Protein AF-A0A0R0F972-F1 (afdb_monomer)

Sequence (248 aa):
MFNATEIAWGFPKFIPLDELCDSSSGFIVNDTCIIEVQILVSKSEQDNQVNQQINKIDNNHDIDKPIKHTDNFLPKETLTTSFGELVDFRGLGKIEQVFVPLLEEVCSRHPSLIDSQQKRSGRFVEWAFTALGRVLHFLKTKKVKDMNGDACNHLQILWEELKMFRFDLTWLEPHVQSALGMKTCIERSVQMKRMGEDVTALEMETKRLKAKMIEAEVNLEIARRNLMKEKEGFEECDLDAELGYGRP

Solvent-accessible surface area (backbone atoms only — not comparable to full-atom values): 15857 Å² total; per-residue (Å²): 130,96,54,99,88,62,94,78,87,84,68,101,70,88,74,58,66,69,59,50,67,29,73,89,68,59,54,43,53,92,94,40,69,85,87,86,83,90,86,86,86,85,78,76,88,79,77,81,81,78,83,84,75,78,89,73,84,83,89,86,88,82,91,84,83,86,89,79,82,87,78,90,72,72,79,72,77,70,74,78,65,72,74,58,63,67,40,73,52,92,85,41,32,64,32,47,52,86,29,48,68,59,47,54,56,49,43,72,76,41,54,63,61,56,65,74,39,69,89,52,55,55,69,57,33,23,51,42,55,42,33,48,25,51,47,52,49,46,67,72,70,57,48,78,93,65,33,40,68,67,49,34,52,51,51,48,53,40,48,59,58,34,58,74,63,70,63,91,48,79,85,50,48,63,58,53,52,52,54,51,51,37,32,60,53,50,54,49,52,56,50,50,52,51,51,51,54,51,50,54,51,52,52,52,49,52,54,54,49,54,53,54,48,55,52,50,53,54,52,51,54,52,51,53,55,52,53,51,54,52,57,74,69,53,77,83,72,65,86,83,58,74,86,68,82,79,79,133

Nearest PDB structures (foldseek):
  7nna-assembly1_A  TM=2.805E-01  e=8.834E-01  Klebsiella pneumoniae
  6ixg-assembly2_B  TM=2.266E-01  e=7.074E+00  Homo sapiens

Mean predicted aligned error: 19.51 Å

Foldseek 3Di:
DDDPVDDDDDDPDDDDPCLCPPVVNVQADPNDHDDDDDDDDDDDPPPPPDPDPPPDDDDDDDDDDDDDDDDDDDPPPPVPPPQAAWDQAVVLETEHPQLNVVLVVVCVVPVVLVVLPVPDDSVLSRQLSNLVSVLSCLLVPPDLLNLEPVSLVVNVVSVVSNVVSVDPCVVVVVSNVVSNCSNVVVVVVVVVVVVVVVVVVVVVVVVVVVVVVVVVVVVVVVVVVVVVVVVVVDDPDPPPDDPDDDDD

Secondary structure (DSSP, 8-state):
---TT-S----S-SS-HHHHT-TTT-S-BTTB---------PPPGGG-SSSSSSS-S----------------------------EEE-TTS-EEEGGGHHHHHHHHHH-THHHHHHTTS-HHHHHHHHHHHHHHHHHHHH--GGG--HHHHHHHHHHHHHHHTT----TTTHHHHHHHHHHHHHHHHHHHHHHHHHHHHHHHHHHHHHHHHHHHHHHHHHHHHHHHHHHHHT-----TTS-------

Organism: Glycine max (NCBI:txid3847)

Structure (mmCIF, N/CA/C/O backbone):
data_AF-A0A0R0F972-F1
#
_entry.id   AF-A0A0R0F972-F1
#
loop_
_atom_site.group_PDB
_atom_site.id
_atom_site.type_symbol
_atom_site.label_atom_id
_atom_site.label_alt_id
_atom_site.label_comp_id
_atom_site.label_asym_id
_atom_site.label_entity_id
_atom_site.label_seq_id
_atom_site.pdbx_PDB_ins_code
_atom_site.Cartn_x
_atom_site.Cartn_y
_atom_site.Cartn_z
_atom_site.occupancy
_atom_site.B_iso_or_equiv
_atom_site.auth_seq_id
_atom_site.auth_comp_id
_atom_site.auth_asym_id
_atom_site.auth_atom_id
_atom_site.pdbx_PDB_model_num
ATOM 1 N N . MET A 1 1 ? -3.789 -18.910 -18.746 1.00 56.50 1 MET A N 1
ATOM 2 C CA . MET A 1 1 ? -4.612 -17.726 -18.419 1.00 56.50 1 MET A CA 1
ATOM 3 C C . MET A 1 1 ? -5.264 -18.017 -17.082 1.00 56.50 1 MET A C 1
ATOM 5 O O . MET A 1 1 ? -6.124 -18.875 -17.056 1.00 56.50 1 MET A O 1
ATOM 9 N N . PHE A 1 2 ? -4.832 -17.385 -15.988 1.00 64.12 2 PHE A N 1
ATOM 10 C CA . PHE A 1 2 ? -5.381 -17.660 -14.652 1.00 64.12 2 PHE A CA 1
ATOM 11 C C . PHE A 1 2 ? -6.894 -17.386 -14.606 1.00 64.12 2 PHE A C 1
ATOM 13 O O . PHE A 1 2 ? -7.324 -16.270 -14.893 1.00 64.12 2 PHE A O 1
ATOM 20 N N . ASN A 1 3 ? -7.694 -18.385 -14.237 1.00 69.19 3 ASN A N 1
ATOM 21 C CA . ASN A 1 3 ? -9.126 -18.248 -13.972 1.00 69.19 3 ASN A CA 1
ATOM 22 C C . ASN A 1 3 ? -9.519 -19.128 -12.769 1.00 69.19 3 ASN A C 1
ATOM 24 O O . ASN A 1 3 ? -8.746 -19.983 -12.342 1.00 69.19 3 ASN A O 1
ATOM 28 N N . ALA A 1 4 ? -10.704 -18.900 -12.198 1.00 73.06 4 ALA A N 1
ATOM 29 C CA . ALA A 1 4 ? -11.145 -19.577 -10.973 1.00 73.06 4 ALA A CA 1
ATOM 30 C C . ALA A 1 4 ? -11.451 -21.078 -11.151 1.00 73.06 4 ALA A C 1
ATOM 32 O O . ALA A 1 4 ? -11.633 -21.782 -10.162 1.00 73.06 4 ALA A O 1
ATOM 33 N N . THR A 1 5 ? -11.547 -21.562 -12.391 1.00 76.19 5 THR A N 1
ATOM 34 C CA . THR A 1 5 ? -11.920 -22.950 -12.705 1.00 76.19 5 THR A CA 1
ATOM 35 C C . THR A 1 5 ? -10.729 -23.895 -12.816 1.00 76.19 5 THR A C 1
ATOM 37 O O . THR A 1 5 ? -10.919 -25.104 -12.873 1.00 76.19 5 THR A O 1
ATOM 40 N N . GLU A 1 6 ? -9.510 -23.367 -12.855 1.00 72.25 6 GLU A N 1
ATOM 41 C CA . GLU A 1 6 ? -8.316 -24.130 -13.206 1.00 72.25 6 GLU A CA 1
ATOM 42 C C . GLU A 1 6 ? -7.375 -24.247 -12.007 1.00 72.25 6 GLU A C 1
ATOM 44 O O . GLU A 1 6 ? -6.947 -23.247 -11.427 1.00 72.25 6 GLU A O 1
ATOM 49 N N . ILE A 1 7 ? -7.063 -25.489 -11.634 1.00 73.94 7 ILE A N 1
ATOM 50 C CA . ILE A 1 7 ? -6.377 -25.835 -10.379 1.00 73.94 7 ILE A CA 1
ATOM 51 C C . ILE A 1 7 ? -4.846 -25.785 -10.463 1.00 73.94 7 ILE A C 1
ATOM 53 O O . ILE A 1 7 ? -4.184 -25.787 -9.427 1.00 73.94 7 ILE A O 1
ATOM 57 N N . ALA A 1 8 ? -4.270 -25.758 -11.669 1.00 73.31 8 ALA A N 1
ATOM 58 C CA . ALA A 1 8 ? -2.823 -25.766 -11.862 1.00 73.31 8 ALA A CA 1
ATOM 59 C C . ALA A 1 8 ? -2.414 -24.960 -13.100 1.00 73.31 8 ALA A C 1
ATOM 61 O O . ALA A 1 8 ? -2.949 -25.152 -14.189 1.00 73.31 8 ALA A O 1
ATOM 62 N N . TRP A 1 9 ? -1.418 -24.088 -12.931 1.00 70.50 9 TRP A N 1
ATOM 63 C CA . TRP A 1 9 ? -0.823 -23.291 -14.002 1.00 70.50 9 TRP A CA 1
ATOM 64 C C . TRP A 1 9 ? 0.687 -23.219 -13.824 1.00 70.50 9 TRP A C 1
ATOM 66 O O . TRP A 1 9 ? 1.182 -23.107 -12.705 1.00 70.50 9 TRP A O 1
ATOM 76 N N . GLY A 1 10 ? 1.416 -23.237 -14.935 1.00 73.81 10 GLY A N 1
ATOM 77 C CA . GLY A 1 10 ? 2.864 -23.096 -14.934 1.00 73.81 10 GLY A CA 1
ATOM 78 C C . GLY A 1 10 ? 3.468 -23.437 -16.288 1.00 73.81 10 GLY A C 1
ATOM 79 O O . GLY A 1 10 ? 2.755 -23.700 -17.257 1.00 73.81 10 GLY A O 1
ATOM 80 N N . PHE A 1 11 ? 4.795 -23.449 -16.337 1.00 75.81 11 PHE A N 1
ATOM 81 C CA . PHE A 1 11 ? 5.552 -23.960 -17.472 1.00 75.81 11 PHE A CA 1
ATOM 82 C C . PHE A 1 11 ? 6.065 -25.367 -17.132 1.00 75.81 11 PHE A C 1
ATOM 84 O O . PHE A 1 11 ? 6.572 -25.561 -16.029 1.00 75.81 11 PHE A O 1
ATOM 91 N N . PRO A 1 12 ? 5.985 -26.353 -18.048 1.00 77.19 12 PRO A N 1
ATOM 92 C CA . PRO A 1 12 ? 6.520 -27.697 -17.797 1.00 77.19 12 PRO A CA 1
ATOM 93 C C . PRO A 1 12 ? 8.050 -27.706 -17.661 1.00 77.19 12 PRO A C 1
ATOM 95 O O . PRO A 1 12 ? 8.624 -28.674 -17.170 1.00 77.19 12 PRO A O 1
ATOM 98 N N . LYS A 1 13 ? 8.713 -26.643 -18.129 1.00 82.88 13 LYS A N 1
ATOM 99 C CA . LYS A 1 13 ? 10.153 -26.412 -18.025 1.00 82.88 13 LYS A CA 1
ATOM 100 C C . LYS A 1 13 ? 10.369 -24.949 -17.658 1.00 82.88 13 LYS A C 1
ATOM 102 O O . LYS A 1 13 ? 9.751 -24.085 -18.275 1.00 82.88 13 LYS A O 1
ATOM 107 N N . PHE A 1 14 ? 11.219 -24.693 -16.671 1.00 84.38 14 PHE A N 1
ATOM 108 C CA . PHE A 1 14 ? 11.526 -23.343 -16.198 1.00 84.38 14 PHE A CA 1
ATOM 109 C C . PHE A 1 14 ? 13.016 -23.041 -16.373 1.00 84.38 14 PHE A C 1
ATOM 111 O O . PHE A 1 14 ? 13.370 -22.247 -17.235 1.00 84.38 14 PHE A O 1
ATOM 118 N N . ILE A 1 15 ? 13.873 -23.763 -15.649 1.00 89.19 15 ILE A N 1
ATOM 119 C CA . ILE A 1 15 ? 15.334 -23.696 -15.749 1.00 89.19 15 ILE A CA 1
ATOM 120 C C . ILE A 1 15 ? 15.918 -25.117 -15.616 1.00 89.19 15 ILE A C 1
ATOM 122 O O . ILE A 1 15 ? 15.354 -25.923 -14.863 1.00 89.19 15 ILE A O 1
ATOM 126 N N . PRO A 1 16 ? 16.982 -25.478 -16.357 1.00 92.38 16 PRO A N 1
ATOM 127 C CA . PRO A 1 16 ? 17.726 -26.716 -16.135 1.00 92.38 16 PRO A CA 1
ATOM 128 C C . PRO A 1 16 ? 18.285 -26.803 -14.706 1.00 92.38 16 PRO A C 1
ATOM 130 O O . PRO A 1 16 ? 18.687 -25.800 -14.121 1.00 92.38 16 PRO A O 1
ATOM 133 N N . LEU A 1 17 ? 18.295 -28.002 -14.116 1.00 92.06 17 LEU A N 1
ATOM 134 C CA . LEU A 1 17 ? 18.747 -28.180 -12.729 1.00 92.06 17 LEU A CA 1
ATOM 135 C C . LEU A 1 17 ? 20.249 -27.932 -12.560 1.00 92.06 17 LEU A C 1
ATOM 137 O O . LEU A 1 17 ? 20.665 -27.426 -11.527 1.00 92.06 17 LEU A O 1
ATOM 141 N N . ASP A 1 18 ? 21.051 -28.282 -13.562 1.00 93.75 18 ASP A N 1
ATOM 142 C CA . ASP A 1 18 ? 22.485 -28.001 -13.611 1.00 93.75 18 ASP A CA 1
ATOM 143 C C . ASP A 1 18 ? 22.771 -26.498 -13.619 1.00 93.75 18 ASP A C 1
ATOM 145 O O . ASP A 1 18 ? 23.668 -26.059 -12.910 1.00 93.75 18 ASP A O 1
ATOM 149 N N . GLU A 1 19 ? 21.965 -25.710 -14.333 1.00 93.56 19 GLU A N 1
ATOM 150 C CA . GLU A 1 19 ? 22.058 -24.246 -14.330 1.00 93.56 19 GLU A CA 1
ATOM 151 C C . GLU A 1 19 ? 21.587 -23.642 -12.996 1.00 93.56 19 GLU A C 1
ATOM 153 O O . GLU A 1 19 ? 22.261 -22.786 -12.430 1.00 93.56 19 GLU A O 1
ATOM 158 N N . LEU A 1 20 ? 20.466 -24.123 -12.443 1.00 92.94 20 LEU A N 1
ATOM 159 C CA . LEU A 1 20 ? 19.947 -23.659 -11.150 1.00 92.94 20 LEU A CA 1
ATOM 160 C C . LEU A 1 20 ? 20.911 -23.952 -9.989 1.00 92.94 20 LEU A C 1
ATOM 162 O O . LEU A 1 20 ? 21.024 -23.151 -9.062 1.00 92.94 20 LEU A O 1
ATOM 166 N N . CYS A 1 21 ? 21.575 -25.111 -10.021 1.00 91.50 21 CYS A N 1
ATOM 167 C CA . CYS A 1 21 ? 22.530 -25.544 -9.002 1.00 91.50 21 CYS A CA 1
ATOM 168 C C . CYS A 1 21 ? 23.962 -25.056 -9.251 1.00 91.50 21 CYS A C 1
ATOM 170 O O . CYS A 1 21 ? 24.819 -25.270 -8.390 1.00 91.50 21 CYS A O 1
ATOM 172 N N . ASP A 1 22 ? 24.247 -24.423 -10.390 1.00 92.19 22 ASP A N 1
ATOM 173 C CA . ASP A 1 22 ? 25.558 -23.841 -10.643 1.00 92.19 22 ASP A CA 1
ATOM 174 C C . ASP A 1 22 ? 25.788 -22.671 -9.679 1.00 92.19 22 ASP A C 1
ATOM 176 O O . ASP A 1 22 ? 25.112 -21.643 -9.744 1.00 92.19 22 ASP A O 1
ATOM 180 N N . SER A 1 23 ? 26.769 -22.802 -8.787 1.00 91.62 23 SER A N 1
ATOM 181 C CA . SER A 1 23 ? 27.114 -21.753 -7.825 1.00 91.62 23 SER A CA 1
ATOM 182 C C . SER A 1 23 ? 27.629 -20.474 -8.494 1.00 91.62 23 SER A C 1
ATOM 184 O O . SER A 1 23 ? 27.597 -19.412 -7.871 1.00 91.62 23 SER A O 1
ATOM 186 N N . SER A 1 24 ? 28.057 -20.542 -9.760 1.00 91.88 24 SER A N 1
ATOM 187 C CA . SER A 1 24 ? 28.477 -19.381 -10.546 1.00 91.88 24 SER A CA 1
ATOM 188 C C . SER A 1 24 ? 27.309 -18.570 -11.123 1.00 91.88 24 SER A C 1
ATOM 190 O O . SER A 1 24 ? 27.478 -17.387 -11.416 1.00 91.88 24 SER A O 1
ATOM 192 N N . SER A 1 25 ? 26.117 -19.167 -11.229 1.00 91.19 25 SER A N 1
ATOM 193 C CA . SER A 1 25 ? 24.914 -18.507 -11.755 1.00 91.19 25 SER A CA 1
ATOM 194 C C . SER A 1 25 ? 24.311 -17.486 -10.784 1.00 91.19 25 SER A C 1
ATOM 196 O O . SER A 1 25 ? 23.628 -16.548 -11.193 1.00 91.19 25 SER A O 1
ATOM 198 N N . GLY A 1 26 ? 24.552 -17.674 -9.481 1.00 91.19 26 GLY A N 1
ATOM 199 C CA . GLY A 1 26 ? 23.967 -16.863 -8.417 1.00 91.19 26 GLY A CA 1
ATOM 200 C C . GLY A 1 26 ? 22.474 -17.111 -8.164 1.00 91.19 26 GLY A C 1
ATOM 201 O O . GLY A 1 26 ? 21.881 -16.365 -7.385 1.00 91.19 26 GLY A O 1
ATOM 202 N N . PHE A 1 27 ? 21.851 -18.134 -8.770 1.00 93.44 27 PHE A N 1
ATOM 203 C CA . PHE A 1 27 ? 20.429 -18.435 -8.536 1.00 93.44 27 PHE A CA 1
ATOM 204 C C . PHE A 1 27 ? 20.142 -18.985 -7.133 1.00 93.44 27 PHE A C 1
ATOM 206 O O . PHE A 1 27 ? 19.062 -18.741 -6.586 1.00 93.44 27 PHE A O 1
ATOM 213 N N . ILE A 1 28 ? 21.097 -19.717 -6.553 1.00 92.69 28 ILE A N 1
ATOM 214 C CA . ILE A 1 28 ? 21.055 -20.205 -5.173 1.00 92.69 28 ILE A CA 1
ATOM 215 C C . ILE A 1 28 ? 22.159 -19.503 -4.385 1.00 92.69 28 ILE A C 1
ATOM 217 O O . ILE A 1 28 ? 23.345 -19.690 -4.648 1.00 92.69 28 ILE A O 1
ATOM 221 N N . VAL A 1 29 ? 21.768 -18.719 -3.383 1.00 90.94 29 VAL A N 1
ATOM 222 C CA . VAL A 1 29 ? 22.688 -18.081 -2.435 1.00 90.94 29 VAL A CA 1
ATOM 223 C C . VAL A 1 29 ? 22.260 -18.485 -1.033 1.00 90.94 29 VAL A C 1
ATOM 225 O O . VAL A 1 29 ? 21.106 -18.284 -0.663 1.00 90.94 29 VAL A O 1
ATOM 228 N N . ASN A 1 30 ? 23.177 -19.053 -0.244 1.00 90.06 30 ASN A N 1
ATOM 229 C CA . ASN A 1 30 ? 22.894 -19.554 1.110 1.00 90.06 30 ASN A CA 1
ATOM 230 C C . ASN A 1 30 ? 21.691 -20.521 1.145 1.00 90.06 30 ASN A C 1
ATOM 232 O O . ASN A 1 30 ? 20.725 -20.285 1.872 1.00 90.06 30 ASN A O 1
ATOM 236 N N . ASP A 1 31 ? 21.712 -21.556 0.298 1.00 89.00 31 ASP A N 1
ATOM 237 C CA . ASP A 1 31 ? 20.628 -22.544 0.139 1.00 89.00 31 ASP A CA 1
ATOM 238 C C . ASP A 1 31 ? 19.241 -21.943 -0.169 1.00 89.00 31 ASP A C 1
ATOM 240 O O . ASP A 1 31 ? 18.211 -22.591 0.010 1.00 89.00 31 ASP A O 1
ATOM 244 N N . THR A 1 32 ? 19.193 -20.696 -0.649 1.00 89.94 32 THR A N 1
ATOM 245 C CA . THR A 1 32 ? 17.948 -19.969 -0.907 1.00 89.94 32 THR A CA 1
ATOM 246 C C . THR A 1 32 ? 17.872 -19.529 -2.366 1.00 89.94 32 THR A C 1
ATOM 248 O O . THR A 1 32 ? 18.789 -18.889 -2.879 1.00 89.94 32 THR A O 1
ATOM 251 N N . CYS A 1 33 ? 16.748 -19.834 -3.018 1.00 92.44 33 CYS A N 1
ATOM 252 C CA . CYS A 1 33 ? 16.371 -19.329 -4.339 1.00 92.44 33 CYS A CA 1
ATOM 253 C C . CYS A 1 33 ? 15.103 -18.471 -4.207 1.00 92.44 33 CYS A C 1
ATOM 255 O O . CYS A 1 33 ? 14.183 -18.834 -3.470 1.00 92.44 33 CYS A O 1
ATOM 257 N N . ILE A 1 34 ? 15.045 -17.334 -4.905 1.00 91.38 34 ILE A N 1
ATOM 258 C CA . ILE A 1 34 ? 13.889 -16.425 -4.901 1.00 91.38 34 ILE A CA 1
ATOM 259 C C . ILE A 1 34 ? 13.242 -16.455 -6.287 1.00 91.38 34 ILE A C 1
ATOM 261 O O . ILE A 1 34 ? 13.886 -16.125 -7.278 1.00 91.38 34 ILE A O 1
ATOM 265 N N . ILE A 1 35 ? 11.959 -16.816 -6.349 1.00 89.94 35 ILE A N 1
ATOM 266 C CA . ILE A 1 35 ? 11.175 -16.849 -7.590 1.00 89.94 35 ILE A CA 1
ATOM 267 C C . ILE A 1 35 ? 10.216 -15.655 -7.594 1.00 89.94 35 ILE A C 1
ATOM 269 O O . ILE A 1 35 ? 9.374 -15.528 -6.705 1.00 89.94 35 ILE A O 1
ATOM 273 N N . GLU A 1 36 ? 10.327 -14.789 -8.601 1.00 87.12 36 GLU A N 1
ATOM 274 C CA . GLU A 1 36 ? 9.426 -13.653 -8.815 1.00 87.12 36 GLU A CA 1
ATOM 275 C C . GLU A 1 36 ? 8.410 -13.970 -9.924 1.00 87.12 36 GLU A C 1
ATOM 277 O O . GLU A 1 36 ? 8.758 -14.535 -10.960 1.00 87.12 36 GLU A O 1
ATOM 282 N N . VAL A 1 37 ? 7.138 -13.613 -9.714 1.00 84.69 37 VAL A N 1
ATOM 283 C CA . VAL A 1 37 ? 6.047 -13.877 -10.666 1.00 84.69 37 VAL A CA 1
ATOM 284 C C . VAL A 1 37 ? 5.287 -12.586 -10.953 1.00 84.69 37 VAL A C 1
ATOM 286 O O . VAL A 1 37 ? 4.752 -11.956 -10.042 1.00 84.69 37 VAL A O 1
ATOM 289 N N . GLN A 1 38 ? 5.184 -12.214 -12.231 1.00 85.19 38 GLN A N 1
ATOM 290 C CA . GLN A 1 38 ? 4.374 -11.080 -12.676 1.00 85.19 38 GLN A CA 1
ATOM 291 C C . GLN A 1 38 ? 2.983 -11.551 -13.124 1.00 85.19 38 GLN A C 1
ATOM 293 O O . GLN A 1 38 ? 2.858 -12.396 -14.008 1.00 85.19 38 GLN A O 1
ATOM 298 N N . ILE A 1 39 ? 1.927 -10.975 -12.543 1.00 82.69 39 ILE A N 1
ATOM 299 C CA . ILE A 1 39 ? 0.532 -11.293 -12.885 1.00 82.69 39 ILE A CA 1
ATOM 300 C C . ILE A 1 39 ? -0.108 -10.081 -13.566 1.00 82.69 39 ILE A C 1
ATOM 302 O O . ILE A 1 39 ? -0.185 -9.002 -12.979 1.00 82.69 39 ILE A O 1
ATOM 306 N N . LEU A 1 40 ? -0.602 -10.265 -14.793 1.00 84.19 40 LEU A N 1
ATOM 307 C CA . LEU A 1 40 ? -1.374 -9.257 -15.520 1.00 84.19 40 LEU A CA 1
ATOM 308 C C . LEU A 1 40 ? -2.871 -9.583 -15.439 1.00 84.19 40 LEU A C 1
ATOM 310 O O . LEU A 1 40 ? -3.290 -10.676 -15.814 1.00 84.19 40 LEU A O 1
ATOM 314 N N . VAL A 1 41 ? -3.677 -8.622 -14.980 1.00 83.94 41 VAL A N 1
ATOM 315 C CA . VAL A 1 41 ? -5.140 -8.757 -14.896 1.00 83.94 41 VAL A CA 1
ATOM 316 C C . VAL A 1 41 ? -5.788 -7.929 -16.001 1.00 83.94 41 VAL A C 1
ATOM 318 O O . VAL A 1 41 ? -5.796 -6.700 -15.945 1.00 83.94 41 VAL A O 1
ATOM 321 N N . SER A 1 42 ? -6.348 -8.601 -17.002 1.00 78.31 42 SER A N 1
ATOM 322 C CA . SER A 1 42 ? -7.135 -7.971 -18.065 1.00 78.31 42 SER A CA 1
ATOM 323 C C . SER A 1 42 ? -8.584 -7.802 -17.601 1.00 78.31 42 SER A C 1
ATOM 325 O O . SER A 1 42 ? -9.220 -8.776 -17.205 1.00 78.31 42 SER A O 1
ATOM 327 N N . LYS A 1 43 ? -9.123 -6.579 -17.650 1.00 77.06 43 LYS A N 1
ATOM 328 C CA . LYS A 1 43 ? -10.561 -6.332 -17.461 1.00 77.06 43 LYS A CA 1
ATOM 329 C C . LYS A 1 43 ? -11.248 -6.351 -18.824 1.00 77.06 43 LYS A C 1
ATOM 331 O O . LYS A 1 43 ? -10.773 -5.678 -19.732 1.00 77.06 43 LYS A O 1
ATOM 336 N N . SER A 1 44 ? -12.347 -7.087 -18.972 1.00 64.69 44 SER A N 1
ATOM 337 C CA . SER A 1 44 ? -13.215 -6.943 -20.146 1.00 64.69 44 SER A CA 1
ATOM 338 C C . SER A 1 44 ? -13.980 -5.621 -20.059 1.00 64.69 44 SER A C 1
ATOM 340 O O . SER A 1 44 ? -14.483 -5.270 -18.995 1.00 64.69 44 SER A O 1
ATOM 342 N N . GLU A 1 45 ? -14.096 -4.893 -21.169 1.00 58.25 45 GLU A N 1
ATOM 343 C CA . GLU A 1 45 ? -14.673 -3.537 -21.247 1.00 58.25 45 GLU A CA 1
ATOM 344 C C . GLU A 1 45 ? -16.202 -3.449 -21.031 1.00 58.25 45 GLU A C 1
ATOM 346 O O . GLU A 1 45 ? -16.826 -2.467 -21.425 1.00 58.25 45 GLU A O 1
ATOM 351 N N . GLN A 1 46 ? -16.840 -4.429 -20.387 1.00 54.12 46 GLN A N 1
ATOM 352 C CA . GLN A 1 46 ? -18.302 -4.450 -20.233 1.00 54.12 46 GLN A CA 1
ATOM 353 C C . GLN A 1 46 ? -18.866 -3.738 -18.989 1.00 54.12 46 GLN A C 1
ATOM 355 O O . GLN A 1 46 ? -20.082 -3.623 -18.883 1.00 54.12 46 GLN A O 1
ATOM 360 N N . ASP A 1 47 ? -18.041 -3.147 -18.118 1.00 49.94 47 ASP A N 1
ATOM 361 C CA . ASP A 1 47 ? -18.529 -2.538 -16.861 1.00 49.94 47 ASP A CA 1
ATOM 362 C C . ASP A 1 47 ? -18.701 -1.000 -16.880 1.00 49.94 47 ASP A C 1
ATOM 364 O O . ASP A 1 47 ? -18.987 -0.389 -15.850 1.00 49.94 47 ASP A O 1
ATOM 368 N N . ASN A 1 48 ? -18.578 -0.327 -18.031 1.00 48.09 48 ASN A N 1
ATOM 369 C CA . ASN A 1 48 ? -18.607 1.147 -18.093 1.00 48.09 48 ASN A CA 1
ATOM 370 C C . ASN A 1 48 ? -19.996 1.798 -18.307 1.00 48.09 48 ASN A C 1
ATOM 372 O O . ASN A 1 48 ? -20.050 2.996 -18.584 1.00 48.09 48 ASN A O 1
ATOM 376 N N . GLN A 1 49 ? -21.123 1.087 -18.156 1.00 44.97 49 GLN A N 1
ATOM 377 C CA . GLN A 1 49 ? -22.447 1.632 -18.529 1.00 44.97 49 GLN A CA 1
ATOM 378 C C . GLN A 1 49 ? -23.442 1.972 -17.399 1.00 44.97 49 GLN A C 1
ATOM 380 O O . GLN A 1 49 ? -24.603 2.228 -17.701 1.00 44.97 49 GLN A O 1
ATOM 385 N N . VAL A 1 50 ? -23.035 2.068 -16.124 1.00 43.69 50 VAL A N 1
ATOM 386 C CA . VAL A 1 50 ? -24.000 2.342 -15.021 1.00 43.69 50 VAL A CA 1
ATOM 387 C C . VAL A 1 50 ? -23.889 3.733 -14.363 1.00 43.69 50 VAL A C 1
ATOM 389 O O . VAL A 1 50 ? -24.816 4.155 -13.683 1.00 43.69 50 VAL A O 1
ATOM 392 N N . ASN A 1 51 ? -22.854 4.542 -14.625 1.00 37.81 51 ASN A N 1
ATOM 393 C CA . ASN A 1 51 ? -22.646 5.789 -13.857 1.00 37.81 51 ASN A CA 1
ATOM 394 C C . ASN A 1 51 ? -23.063 7.115 -14.532 1.00 37.81 51 ASN A C 1
ATOM 396 O O . ASN A 1 51 ? -22.750 8.177 -14.000 1.00 37.81 51 ASN A O 1
ATOM 400 N N . GLN A 1 52 ? -23.783 7.113 -15.662 1.00 42.72 52 GLN A N 1
ATOM 401 C CA . GLN A 1 52 ? -24.153 8.364 -16.362 1.00 42.72 52 GLN A CA 1
ATOM 402 C C . GLN A 1 52 ? -25.605 8.850 -16.180 1.00 42.72 52 GLN A C 1
ATOM 404 O O . GLN A 1 52 ? -25.989 9.823 -16.825 1.00 42.72 52 GLN A O 1
ATOM 409 N N . GLN A 1 53 ? -26.415 8.263 -15.290 1.00 37.81 53 GLN A N 1
ATOM 410 C CA . GLN A 1 53 ? -27.819 8.693 -15.118 1.00 37.81 53 GLN A CA 1
ATOM 411 C C . GLN A 1 53 ? -28.152 9.498 -13.851 1.00 37.81 53 GLN A C 1
ATOM 413 O O . GLN A 1 53 ? -29.278 9.966 -13.742 1.00 37.81 53 GLN A O 1
ATOM 418 N N . ILE A 1 54 ? -27.215 9.750 -12.931 1.00 42.50 54 ILE A N 1
ATOM 419 C CA . ILE A 1 54 ? -27.556 10.440 -11.665 1.00 42.50 54 ILE A CA 1
ATOM 420 C C . ILE A 1 54 ? -27.411 11.978 -11.733 1.00 42.50 54 ILE A C 1
ATOM 422 O O . ILE A 1 54 ? -28.027 12.686 -10.946 1.00 42.50 54 ILE A O 1
ATOM 426 N N . ASN A 1 55 ? -26.705 12.546 -12.716 1.00 33.25 55 ASN A N 1
ATOM 427 C CA . ASN A 1 55 ? -26.363 13.982 -12.700 1.00 33.25 55 ASN A CA 1
ATOM 428 C C . ASN A 1 55 ? -27.294 14.892 -13.522 1.00 33.25 55 ASN A C 1
ATOM 430 O O . ASN A 1 55 ? -26.853 15.892 -14.090 1.00 33.25 55 ASN A O 1
ATOM 434 N N . LYS A 1 56 ? -28.583 14.566 -13.604 1.00 31.45 56 LYS A N 1
ATOM 435 C CA . LYS A 1 56 ? -29.600 15.483 -14.127 1.00 31.45 56 LYS A CA 1
ATOM 436 C C . LYS A 1 56 ? -30.800 15.430 -13.203 1.00 31.45 56 LYS A C 1
ATOM 438 O O . LYS A 1 56 ? -31.550 14.474 -13.311 1.00 31.45 56 LYS A O 1
ATOM 443 N N . ILE A 1 57 ? -30.934 16.415 -12.318 1.00 37.69 57 ILE A N 1
ATOM 444 C CA . ILE A 1 57 ? -32.186 17.027 -11.843 1.00 37.69 57 ILE A CA 1
ATOM 445 C C . ILE A 1 57 ? -31.789 18.070 -10.776 1.00 37.69 57 ILE A C 1
ATOM 447 O O . ILE A 1 57 ? -31.186 17.756 -9.756 1.00 37.69 57 ILE A O 1
ATOM 451 N N . ASP A 1 58 ? -32.108 19.314 -11.127 1.00 34.16 58 ASP A N 1
ATOM 452 C CA . ASP A 1 58 ? -32.360 20.496 -10.299 1.00 34.16 58 ASP A CA 1
ATOM 453 C C . ASP A 1 58 ? -31.196 21.280 -9.669 1.00 34.16 58 ASP A C 1
ATOM 455 O O . ASP A 1 58 ? -30.904 21.247 -8.476 1.00 34.16 58 ASP A O 1
ATOM 459 N N . ASN A 1 59 ? -30.636 22.134 -10.536 1.00 27.44 59 ASN A N 1
ATOM 460 C CA . ASN A 1 59 ? -30.164 23.478 -10.206 1.00 27.44 59 ASN A CA 1
ATOM 461 C C . ASN A 1 59 ? -31.357 24.424 -9.962 1.00 27.44 59 ASN A C 1
ATOM 463 O O . ASN A 1 59 ? -32.233 24.495 -10.824 1.00 27.44 59 ASN A O 1
ATOM 467 N N . ASN A 1 60 ? -31.326 25.189 -8.861 1.00 30.06 60 ASN A N 1
ATOM 468 C CA . ASN A 1 60 ? -31.652 26.630 -8.751 1.00 30.06 60 ASN A CA 1
ATOM 469 C C . ASN A 1 60 ? -32.127 26.978 -7.327 1.00 30.06 60 ASN A C 1
ATOM 471 O O . ASN A 1 60 ? -33.222 26.580 -6.951 1.00 30.06 60 ASN A O 1
ATOM 475 N N . HIS A 1 61 ? -31.357 27.771 -6.570 1.00 33.38 61 HIS A N 1
ATOM 476 C CA . HIS A 1 61 ? -31.721 29.161 -6.236 1.00 33.38 61 HIS A CA 1
ATOM 477 C C . HIS A 1 61 ? -30.631 29.854 -5.389 1.00 33.38 61 HIS A C 1
ATOM 479 O O . HIS A 1 61 ? -30.155 29.317 -4.396 1.00 33.38 61 HIS A O 1
ATOM 485 N N . ASP A 1 62 ? -30.332 31.081 -5.811 1.00 31.12 62 ASP A N 1
ATOM 486 C CA . ASP A 1 62 ? -29.809 32.253 -5.097 1.00 31.12 62 ASP A CA 1
ATOM 487 C C . ASP A 1 62 ? -28.411 32.302 -4.461 1.00 31.12 62 ASP A C 1
ATOM 489 O O . ASP A 1 62 ? -28.132 31.882 -3.340 1.00 31.12 62 ASP A O 1
ATOM 493 N N . ILE A 1 63 ? -27.587 33.023 -5.220 1.00 28.20 63 ILE A N 1
ATOM 494 C CA . ILE A 1 63 ? -26.459 33.869 -4.861 1.00 28.20 63 ILE A CA 1
ATOM 495 C C . ILE A 1 63 ? -26.949 35.025 -3.975 1.00 28.20 63 ILE A C 1
ATOM 497 O O . ILE A 1 63 ? -27.652 35.889 -4.479 1.00 28.20 63 ILE A O 1
ATOM 501 N N . ASP A 1 64 ? -26.494 35.113 -2.720 1.00 31.62 64 ASP A N 1
ATOM 502 C CA . ASP A 1 64 ? -26.049 36.400 -2.161 1.00 31.62 64 ASP A CA 1
ATOM 503 C C . ASP A 1 64 ? -25.218 36.212 -0.876 1.00 31.62 64 ASP A C 1
ATOM 505 O O . ASP A 1 64 ? -25.761 35.915 0.192 1.00 31.62 64 ASP A O 1
ATOM 509 N N . LYS A 1 65 ? -23.889 36.380 -0.965 1.00 29.27 65 LYS A N 1
ATOM 510 C CA . LYS A 1 65 ? -23.088 37.083 0.060 1.00 29.27 65 LYS A CA 1
ATOM 511 C C . LYS A 1 65 ? -21.606 37.217 -0.325 1.00 29.27 65 LYS A C 1
ATOM 513 O O . LYS A 1 65 ? -20.997 36.233 -0.747 1.00 29.27 65 LYS A O 1
ATOM 518 N N . PRO A 1 66 ? -20.982 38.394 -0.116 1.00 28.02 66 PRO A N 1
ATOM 519 C CA . PRO A 1 66 ? -19.578 38.608 -0.426 1.00 28.02 66 PRO A CA 1
ATOM 520 C C . PRO A 1 66 ? -18.628 38.071 0.650 1.00 28.02 66 PRO A C 1
ATOM 522 O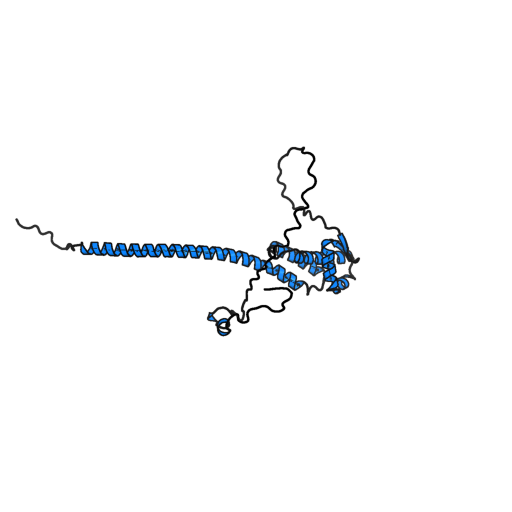 O . PRO A 1 66 ? -18.850 38.184 1.857 1.00 28.02 66 PRO A O 1
ATOM 525 N N . ILE A 1 67 ? -17.516 37.570 0.127 1.00 26.58 67 ILE A N 1
ATOM 526 C CA . ILE A 1 67 ? -16.274 37.128 0.755 1.00 26.58 67 ILE A CA 1
ATOM 527 C C . ILE A 1 67 ? -15.735 38.168 1.751 1.00 26.58 67 ILE A C 1
ATOM 529 O O . ILE A 1 67 ? -15.541 39.334 1.404 1.00 26.58 67 ILE A O 1
ATOM 533 N N . LYS A 1 68 ? -15.390 37.721 2.965 1.00 32.72 68 LYS A N 1
ATOM 534 C CA . LYS A 1 68 ? -14.415 38.396 3.830 1.00 32.72 68 LYS A CA 1
ATOM 535 C C . LYS A 1 68 ? -13.336 37.415 4.288 1.00 32.72 68 LYS A C 1
ATOM 537 O O . LYS A 1 68 ? -13.594 36.470 5.020 1.00 32.72 68 LYS A O 1
ATOM 542 N N . HIS A 1 69 ? -12.160 37.699 3.743 1.00 27.31 69 HIS A N 1
ATOM 543 C CA . HIS A 1 69 ? -10.786 37.387 4.113 1.00 27.31 69 HIS A CA 1
ATOM 544 C C . HIS A 1 69 ? -10.486 36.656 5.431 1.00 27.31 69 HIS A C 1
ATOM 546 O O . HIS A 1 69 ? -10.854 37.109 6.508 1.00 27.31 69 HIS A O 1
ATOM 552 N N . THR A 1 70 ? -9.677 35.604 5.248 1.00 26.83 70 THR A N 1
ATOM 553 C CA . THR A 1 70 ? -8.379 35.362 5.898 1.00 26.83 70 THR A CA 1
ATOM 554 C C . THR A 1 70 ? -8.362 35.356 7.423 1.00 26.83 70 THR A C 1
ATOM 556 O O . THR A 1 70 ? -8.340 36.409 8.037 1.00 26.83 70 THR A O 1
ATOM 559 N N . ASP A 1 71 ? -8.227 34.162 8.003 1.00 34.12 71 ASP A N 1
ATOM 560 C CA . ASP A 1 71 ? -7.107 33.880 8.903 1.00 34.12 71 ASP A CA 1
ATOM 561 C C . ASP A 1 71 ? -6.863 32.372 9.012 1.00 34.12 71 ASP A C 1
ATOM 563 O O . ASP A 1 71 ? -7.767 31.558 9.211 1.00 34.12 71 ASP A O 1
ATOM 567 N N . ASN A 1 72 ? -5.595 32.021 8.818 1.00 32.53 72 ASN A N 1
ATOM 568 C CA . ASN A 1 72 ? -5.049 30.684 8.633 1.00 32.53 72 ASN A CA 1
ATOM 569 C C . ASN A 1 72 ? -5.013 29.868 9.935 1.00 32.53 72 ASN A C 1
ATOM 571 O O . ASN A 1 72 ? -3.945 29.441 10.381 1.00 32.53 72 ASN A O 1
ATOM 575 N N . PHE A 1 73 ? -6.168 29.592 10.539 1.00 34.97 73 PHE A N 1
ATOM 576 C CA . PHE A 1 73 ? -6.236 28.511 11.515 1.00 34.97 73 PHE A CA 1
ATOM 577 C C . PHE A 1 73 ? -6.087 27.182 10.779 1.00 34.97 73 PHE A C 1
ATOM 579 O O . PHE A 1 73 ? -7.001 26.720 10.100 1.00 34.97 73 PHE A O 1
ATOM 586 N N . LEU A 1 74 ? -4.883 26.615 10.907 1.00 32.59 74 LEU A N 1
ATOM 587 C CA . LEU A 1 74 ? -4.537 25.221 10.637 1.00 32.59 74 LEU A CA 1
ATOM 588 C C . LEU A 1 74 ? -5.779 24.325 10.746 1.00 32.59 74 LEU A C 1
ATOM 590 O O . LEU A 1 74 ? -6.406 24.322 11.813 1.00 32.59 74 LEU A O 1
ATOM 594 N N . PRO A 1 75 ? -6.127 23.551 9.701 1.00 32.66 75 PRO A N 1
ATOM 595 C CA . PRO A 1 75 ? -7.161 22.546 9.810 1.00 32.66 75 PRO A CA 1
ATOM 596 C C . PRO A 1 75 ? -6.657 21.519 10.817 1.00 32.66 75 PRO A C 1
ATOM 598 O O . PRO A 1 75 ? -5.896 20.608 10.503 1.00 32.66 75 PRO A O 1
ATOM 601 N N . LYS A 1 76 ? -7.073 21.684 12.070 1.00 35.59 76 LYS A N 1
ATOM 602 C CA . LYS A 1 76 ? -7.275 20.549 12.948 1.00 35.59 76 LYS A CA 1
ATOM 603 C C . LYS A 1 76 ? -8.264 19.715 12.161 1.00 35.59 76 LYS A C 1
ATOM 605 O O . LYS A 1 76 ? -9.406 20.147 12.007 1.00 35.59 76 LYS A O 1
ATOM 610 N N . GLU A 1 77 ? -7.775 18.639 11.554 1.00 37.56 77 GLU A N 1
ATOM 611 C CA . GLU A 1 77 ? -8.592 17.627 10.911 1.00 37.56 77 GLU A CA 1
ATOM 612 C C . GLU A 1 77 ? -9.636 17.218 11.945 1.00 37.56 77 GLU A C 1
ATOM 614 O O . GLU A 1 77 ? -9.429 16.387 12.827 1.00 37.56 77 GLU A O 1
ATOM 619 N N . THR A 1 78 ? -10.767 17.907 11.887 1.00 26.27 78 THR A N 1
ATOM 620 C CA . THR A 1 78 ? -12.034 17.387 12.321 1.00 26.27 78 THR A CA 1
ATOM 621 C C . THR A 1 78 ? -12.186 16.225 11.375 1.00 26.27 78 THR A C 1
ATOM 623 O O . THR A 1 78 ? -12.520 16.394 10.205 1.00 26.27 78 THR A O 1
ATOM 626 N N . LEU A 1 79 ? -11.770 15.049 11.846 1.00 33.56 79 LEU A N 1
ATOM 627 C CA . LEU A 1 79 ? -12.202 13.796 11.277 1.00 33.56 79 LEU A CA 1
ATOM 628 C C . LEU A 1 79 ? -13.721 13.877 11.328 1.00 33.56 79 LEU A C 1
ATOM 630 O O . LEU A 1 79 ? -14.353 13.526 12.322 1.00 33.56 79 LEU A O 1
ATOM 634 N N . THR A 1 80 ? -14.304 14.404 10.258 1.00 31.81 80 THR A N 1
ATOM 635 C CA . THR A 1 80 ? -15.707 14.286 9.912 1.00 31.81 80 THR A CA 1
ATOM 636 C C . THR A 1 80 ? -15.911 12.831 9.515 1.00 31.81 80 THR A C 1
ATOM 638 O O . THR A 1 80 ? -16.335 12.507 8.411 1.00 31.81 80 THR A O 1
ATOM 641 N N . THR A 1 81 ? -15.557 11.916 10.415 1.00 43.50 81 THR A N 1
ATOM 642 C CA . THR A 1 81 ? -16.123 10.592 10.446 1.00 43.50 81 THR A CA 1
ATOM 643 C C . THR A 1 81 ? -17.556 10.870 10.846 1.00 43.50 81 THR A C 1
ATOM 645 O O . THR A 1 81 ? -17.875 11.040 12.021 1.00 43.50 81 THR A O 1
ATOM 648 N N . SER A 1 82 ? -18.420 11.038 9.844 1.00 45.09 82 SER A N 1
ATOM 649 C CA . SER A 1 82 ? -19.809 10.633 9.978 1.00 45.09 82 SER A CA 1
ATOM 650 C C . SER A 1 82 ? -19.742 9.277 10.670 1.00 45.09 82 SER A C 1
ATOM 652 O O . SER A 1 82 ? -19.310 8.302 10.061 1.00 45.09 82 SER A O 1
ATOM 654 N N . PHE A 1 83 ? -19.974 9.258 11.985 1.00 52.50 83 PHE A N 1
ATOM 655 C CA . PHE A 1 83 ? -20.029 8.014 12.729 1.00 52.50 83 PHE A CA 1
ATOM 656 C C . PHE A 1 83 ? -21.110 7.217 12.016 1.00 52.50 83 PHE A C 1
ATOM 658 O O . PHE A 1 83 ? -22.259 7.664 11.961 1.00 52.50 83 PHE A O 1
ATOM 665 N N . GLY A 1 84 ? -20.698 6.132 11.356 1.00 71.56 84 GLY A N 1
ATOM 666 C CA . GLY A 1 84 ? -21.623 5.270 10.645 1.00 71.56 84 GLY A CA 1
ATOM 667 C C . GLY A 1 84 ? -22.740 4.874 11.600 1.00 71.56 84 GLY A C 1
ATOM 668 O O . GLY A 1 84 ? -22.514 4.758 12.807 1.00 71.56 84 GLY A O 1
ATOM 669 N N . GLU A 1 85 ? -23.949 4.716 11.066 1.00 89.88 85 GLU A N 1
ATOM 670 C CA . GLU A 1 85 ? -25.097 4.249 11.837 1.00 89.88 85 GLU A CA 1
ATOM 671 C C . GLU A 1 85 ? -24.685 3.061 12.719 1.00 89.88 85 GLU A C 1
ATOM 673 O O . GLU A 1 85 ? -24.061 2.113 12.241 1.00 89.88 85 GLU A O 1
ATOM 678 N N . LEU A 1 86 ? -24.950 3.152 14.023 1.00 90.69 86 LEU A N 1
ATOM 679 C CA . LEU A 1 86 ? -24.625 2.087 14.963 1.00 90.69 86 LEU A CA 1
ATOM 680 C C . LEU A 1 86 ? -25.837 1.172 15.115 1.00 90.69 86 LEU A C 1
ATOM 682 O O . LEU A 1 86 ? -26.910 1.632 15.512 1.00 90.69 86 LEU A O 1
ATOM 686 N N . VAL A 1 87 ? -25.645 -0.123 14.896 1.00 92.44 87 VAL A N 1
ATOM 687 C CA . VAL A 1 87 ? -26.690 -1.141 15.038 1.00 92.44 87 VAL A CA 1
ATOM 688 C C . VAL A 1 87 ? -26.296 -2.215 16.031 1.00 92.44 87 VAL A C 1
ATOM 690 O O . VAL A 1 87 ? -25.115 -2.469 16.271 1.00 92.44 87 VAL A O 1
ATOM 693 N N . ASP A 1 88 ? -27.308 -2.824 16.643 1.00 91.00 88 ASP A N 1
ATOM 694 C CA . ASP A 1 88 ? -27.099 -3.932 17.563 1.00 91.00 88 ASP A CA 1
ATOM 695 C C . ASP A 1 88 ? -26.665 -5.185 16.797 1.00 91.00 88 ASP A C 1
ATOM 697 O O . ASP A 1 88 ? -27.365 -5.673 15.907 1.00 91.00 88 ASP A O 1
ATOM 701 N N . PHE A 1 89 ? -25.499 -5.714 17.150 1.00 90.94 89 PHE A N 1
ATOM 702 C CA . PHE A 1 89 ? -24.954 -6.917 16.541 1.00 90.94 89 PHE A CA 1
ATOM 703 C C . PHE A 1 89 ? -25.239 -8.126 17.429 1.00 90.94 89 PHE A C 1
ATOM 705 O O . PHE A 1 89 ? -24.509 -8.391 18.379 1.00 90.94 89 PHE A O 1
ATOM 712 N N . ARG A 1 90 ? -26.307 -8.877 17.124 1.00 84.56 90 ARG A N 1
ATOM 713 C CA . ARG A 1 90 ? -26.699 -10.117 17.835 1.00 84.56 90 ARG A CA 1
ATOM 714 C C . ARG A 1 90 ? -26.870 -9.951 19.360 1.00 84.56 90 ARG A C 1
ATOM 716 O O . ARG A 1 90 ? -26.619 -10.897 20.104 1.00 84.56 90 ARG A O 1
ATOM 723 N N . GLY A 1 91 ? -27.263 -8.772 19.846 1.00 84.19 91 GLY A N 1
ATOM 724 C CA . GLY A 1 91 ? -27.335 -8.467 21.279 1.00 84.19 91 GLY A CA 1
ATOM 725 C C . GLY A 1 91 ? -25.975 -8.328 21.973 1.00 84.19 91 GLY A C 1
ATOM 726 O O . GLY A 1 91 ? -25.918 -8.299 23.202 1.00 84.19 91 GLY A O 1
ATOM 727 N N . LEU A 1 92 ? -24.874 -8.276 21.215 1.00 84.00 92 LEU A N 1
ATOM 728 C CA . LEU A 1 92 ? -23.503 -8.177 21.728 1.00 84.00 92 LEU A CA 1
ATOM 729 C C . LEU A 1 92 ? -23.042 -6.724 21.928 1.00 84.00 92 LEU A C 1
ATOM 731 O O . LEU A 1 92 ? -21.988 -6.504 22.524 1.00 84.00 92 LEU A O 1
ATOM 735 N N . GLY A 1 93 ? -23.812 -5.738 21.462 1.00 86.69 93 GLY A N 1
ATOM 736 C CA . GLY A 1 93 ? -23.486 -4.317 21.567 1.00 86.69 93 GLY A CA 1
ATOM 737 C C . GLY A 1 93 ? -23.734 -3.552 20.271 1.00 86.69 93 GLY A C 1
ATOM 738 O O . GLY A 1 93 ? -24.039 -4.137 19.228 1.00 86.69 93 GLY A O 1
ATOM 739 N N . LYS A 1 94 ? -23.593 -2.225 20.344 1.00 91.19 94 LYS A N 1
ATOM 740 C CA . LYS A 1 94 ? -23.797 -1.329 19.201 1.00 91.19 94 LYS A CA 1
ATOM 741 C C . LYS A 1 94 ? -22.495 -1.138 18.436 1.00 91.19 94 LYS A C 1
ATOM 743 O O . LYS A 1 94 ? -21.538 -0.599 18.977 1.00 91.19 94 LYS A O 1
ATOM 748 N N . ILE A 1 95 ? -22.473 -1.525 17.170 1.00 92.19 95 ILE A N 1
ATOM 749 C CA . ILE A 1 95 ? -21.295 -1.395 16.307 1.00 92.19 95 ILE A CA 1
ATOM 750 C C . ILE A 1 95 ? -21.656 -0.698 14.999 1.00 92.19 95 ILE A C 1
ATOM 752 O O . ILE A 1 95 ? -22.824 -0.649 14.621 1.00 92.19 95 ILE A O 1
ATOM 756 N N . GLU A 1 96 ? -20.658 -0.162 14.299 1.00 92.56 96 GLU A N 1
ATOM 757 C CA . GLU A 1 96 ? -20.882 0.499 13.011 1.00 92.56 96 GLU A CA 1
ATOM 758 C C . GLU A 1 96 ? -21.489 -0.478 11.992 1.00 92.56 96 GLU A C 1
ATOM 760 O O . GLU A 1 96 ? -20.990 -1.590 11.798 1.00 92.56 96 GLU A O 1
ATOM 765 N N . GLN A 1 97 ? -22.543 -0.034 11.301 1.00 93.94 97 GLN A N 1
ATOM 766 C CA . GLN A 1 97 ? -23.297 -0.789 10.294 1.00 93.94 97 GLN A CA 1
ATOM 767 C C . GLN A 1 97 ? -22.383 -1.456 9.262 1.00 93.94 97 GLN A C 1
ATOM 769 O O . GLN A 1 97 ? -22.612 -2.593 8.855 1.00 93.94 97 GLN A O 1
ATOM 774 N N . VAL A 1 98 ? -21.323 -0.756 8.852 1.00 93.56 98 VAL A N 1
ATOM 775 C CA . VAL A 1 98 ? -20.369 -1.225 7.839 1.00 93.56 98 VAL A CA 1
ATOM 776 C C . VAL A 1 98 ? -19.586 -2.465 8.279 1.00 93.56 98 VAL A C 1
ATOM 778 O O . VAL A 1 98 ? -19.105 -3.216 7.430 1.00 93.56 98 VAL A O 1
ATOM 781 N N . PHE A 1 99 ? -19.472 -2.716 9.586 1.00 95.00 99 PHE A N 1
ATOM 782 C CA . PHE A 1 99 ? -18.791 -3.895 10.118 1.00 95.00 99 PHE A CA 1
ATOM 783 C C . PHE A 1 99 ? -19.708 -5.114 10.202 1.00 95.00 99 PHE A C 1
ATOM 785 O O . PHE A 1 99 ? -19.196 -6.231 10.175 1.00 95.00 99 PHE A O 1
ATOM 792 N N . VAL A 1 100 ? -21.033 -4.932 10.262 1.00 94.12 100 VAL A N 1
ATOM 793 C CA . VAL A 1 100 ? -21.990 -6.033 10.469 1.00 94.12 100 VAL A CA 1
ATOM 794 C C . VAL A 1 100 ? -21.826 -7.149 9.434 1.00 94.12 100 VAL A C 1
ATOM 796 O O . VAL A 1 100 ? -21.600 -8.278 9.865 1.00 94.12 100 VAL A O 1
ATOM 799 N N . PRO A 1 101 ? -21.816 -6.896 8.107 1.00 94.25 101 PRO A N 1
ATOM 800 C CA . PRO A 1 101 ? -21.685 -7.982 7.132 1.00 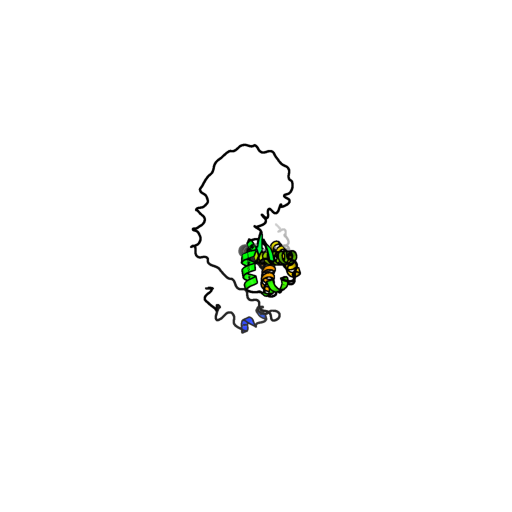94.25 101 PRO A CA 1
ATOM 801 C C . PRO A 1 101 ? -20.365 -8.756 7.264 1.00 94.25 101 PRO A C 1
ATOM 803 O O . PRO A 1 101 ? -20.331 -9.974 7.102 1.00 94.25 101 PRO A O 1
ATOM 806 N N . LEU A 1 102 ? -19.271 -8.058 7.594 1.00 95.12 102 LEU A N 1
ATOM 807 C CA . LEU A 1 102 ? -17.946 -8.665 7.766 1.00 95.12 102 LEU A CA 1
ATOM 808 C C . LEU A 1 102 ? -17.883 -9.517 9.034 1.00 95.12 102 LEU A C 1
ATOM 810 O O . LEU A 1 102 ? -17.329 -10.616 9.029 1.00 95.12 102 LEU A O 1
ATOM 814 N N . LEU A 1 103 ? -18.460 -9.016 10.124 1.00 94.56 103 LEU A N 1
ATOM 815 C CA . LEU A 1 103 ? -18.506 -9.723 11.395 1.00 94.56 103 LEU A CA 1
ATOM 816 C C . LEU A 1 103 ? -19.471 -10.905 11.348 1.00 94.56 103 LEU A C 1
ATOM 818 O O . LEU A 1 103 ? -19.160 -11.939 11.930 1.00 94.56 103 LEU A O 1
ATOM 822 N N . GLU A 1 104 ? -20.593 -10.808 10.632 1.00 94.00 104 GLU A N 1
ATOM 823 C CA . GLU A 1 104 ? -21.480 -11.947 10.385 1.00 94.00 104 GLU A CA 1
ATOM 824 C C . GLU A 1 104 ? -20.774 -13.052 9.595 1.00 94.00 104 GLU A C 1
ATOM 826 O O . GLU A 1 104 ? -20.855 -14.220 9.988 1.00 94.00 104 GLU A O 1
ATOM 831 N N . GLU A 1 105 ? -20.038 -12.701 8.534 1.00 94.31 105 GLU A N 1
ATOM 832 C CA . GLU A 1 105 ? -19.247 -13.661 7.752 1.00 94.31 105 GLU A CA 1
ATOM 833 C C . GLU A 1 105 ? -18.213 -14.370 8.640 1.00 94.31 105 GLU A C 1
ATOM 835 O O . GLU A 1 105 ? -18.131 -15.601 8.664 1.00 94.31 105 GLU A O 1
ATOM 840 N N . VAL A 1 106 ? -17.446 -13.600 9.412 1.00 94.38 106 VAL A N 1
ATOM 841 C CA . VAL A 1 106 ? -16.362 -14.122 10.251 1.00 94.38 106 VAL A CA 1
ATOM 842 C C . VAL A 1 106 ? -16.888 -14.932 11.436 1.00 94.38 106 VAL A C 1
ATOM 844 O O . VAL A 1 106 ? -16.370 -16.015 11.695 1.00 94.38 106 VAL A O 1
ATOM 847 N N . CYS A 1 107 ? -17.944 -14.483 12.120 1.00 92.25 107 CYS A N 1
ATOM 848 C CA . CYS A 1 107 ? -18.549 -15.237 13.223 1.00 92.25 107 CYS A CA 1
ATOM 849 C C . CYS A 1 107 ? -19.196 -16.543 12.752 1.00 92.25 107 CYS A C 1
ATOM 851 O O . CYS A 1 107 ? -19.251 -17.505 13.514 1.00 92.25 107 CYS A O 1
ATOM 853 N N . SER A 1 108 ? -19.659 -16.601 11.499 1.00 92.75 108 SER A N 1
ATOM 854 C CA . SER A 1 108 ? -20.177 -17.839 10.909 1.00 92.75 108 SER A CA 1
ATOM 855 C C . SER A 1 108 ? -19.067 -18.861 10.652 1.00 92.75 108 SER A C 1
ATOM 857 O O . SER A 1 108 ? -19.294 -20.060 10.791 1.00 92.75 108 SER A O 1
ATOM 859 N N . ARG A 1 109 ? -17.856 -18.404 10.302 1.00 92.12 109 ARG A N 1
ATOM 860 C CA . ARG A 1 109 ? -16.682 -19.272 10.094 1.00 92.12 109 ARG A CA 1
ATOM 861 C C . ARG A 1 109 ? -15.952 -19.626 11.386 1.00 92.12 109 ARG A C 1
ATOM 863 O O . ARG A 1 109 ? -15.388 -20.712 11.489 1.00 92.12 109 ARG A O 1
ATOM 870 N N . HIS A 1 110 ? -15.978 -18.727 12.365 1.00 91.50 110 HIS A N 1
ATOM 871 C CA . HIS A 1 110 ? -15.272 -18.855 13.635 1.00 91.50 110 HIS A CA 1
ATOM 872 C C . HIS A 1 110 ? -16.222 -18.576 14.815 1.00 91.50 110 HIS A C 1
ATOM 874 O O . HIS A 1 110 ? -16.145 -17.508 15.430 1.00 91.50 110 HIS A O 1
ATOM 880 N N . PRO A 1 111 ? -17.110 -19.530 15.171 1.00 89.38 111 PRO A N 1
ATOM 881 C CA . PRO A 1 111 ? -18.063 -19.357 16.274 1.00 89.38 111 PRO A CA 1
ATOM 882 C C . PRO A 1 111 ? -17.400 -19.064 17.629 1.00 89.38 111 PRO A C 1
ATOM 884 O O . PRO A 1 111 ? -17.969 -18.351 18.456 1.00 89.38 111 PRO A O 1
ATOM 887 N N . SER A 1 112 ? -16.154 -19.521 17.816 1.00 89.50 112 SER A N 1
ATOM 888 C CA . SER A 1 112 ? -15.346 -19.283 19.019 1.00 89.50 112 SER A CA 1
ATOM 889 C C . SER A 1 112 ? -15.175 -17.800 19.368 1.00 89.50 112 SER A C 1
ATOM 891 O O . SER A 1 112 ? -14.966 -17.467 20.535 1.00 89.50 112 SER A O 1
ATOM 893 N N . LEU A 1 113 ? -15.300 -16.892 18.392 1.00 90.44 113 LEU A N 1
ATOM 894 C CA . LEU A 1 113 ? -15.254 -15.447 18.624 1.00 90.44 113 LEU A CA 1
ATOM 895 C C . LEU A 1 113 ? -16.409 -14.983 19.518 1.00 90.44 113 LEU A C 1
ATOM 897 O O . LEU A 1 113 ? -16.179 -14.214 20.451 1.00 90.44 113 LEU A O 1
ATOM 901 N N . ILE A 1 114 ? -17.623 -15.490 19.289 1.00 88.38 114 ILE A N 1
ATOM 902 C CA . ILE A 1 114 ? -18.801 -15.168 20.106 1.00 88.38 114 ILE A CA 1
ATOM 903 C C . ILE A 1 114 ? -18.651 -15.795 21.496 1.00 88.38 114 ILE A C 1
ATOM 905 O O . ILE A 1 114 ? -18.795 -15.104 22.509 1.00 88.38 114 ILE A O 1
ATOM 909 N N . ASP A 1 115 ? -18.281 -17.075 21.546 1.00 86.62 115 ASP A N 1
ATOM 910 C CA . ASP A 1 115 ? -18.142 -17.823 22.801 1.00 86.62 115 ASP A CA 1
ATOM 911 C C . ASP A 1 115 ? -17.090 -17.196 23.730 1.00 86.62 115 ASP A C 1
ATOM 913 O O . ASP A 1 115 ? -17.291 -17.104 24.944 1.00 86.62 115 ASP A O 1
ATOM 917 N N . SER A 1 116 ? -15.985 -16.694 23.162 1.00 86.31 116 SER A N 1
ATOM 918 C CA . SER A 1 116 ? -14.895 -16.064 23.920 1.00 86.31 116 SER A CA 1
ATOM 919 C C . SER A 1 116 ? -15.327 -14.807 24.688 1.00 86.31 116 SER A C 1
ATOM 921 O O . SER A 1 116 ? -14.736 -14.476 25.720 1.00 86.31 116 SER A O 1
ATOM 923 N N . GLN A 1 117 ? -16.381 -14.129 24.222 1.00 85.12 117 GLN A N 1
ATOM 924 C CA . GLN A 1 117 ? -16.838 -12.848 24.760 1.00 85.12 117 GLN A CA 1
ATOM 925 C C . GLN A 1 117 ? -18.153 -12.946 25.549 1.00 85.12 117 GLN A C 1
ATOM 927 O O . GLN A 1 117 ? -18.495 -12.008 26.266 1.00 85.12 117 GLN A O 1
ATOM 932 N N . GLN A 1 118 ? -18.858 -14.082 25.521 1.00 79.81 118 GLN A N 1
ATOM 933 C CA . GLN A 1 118 ? -20.191 -14.231 26.129 1.00 79.81 118 GLN A CA 1
ATOM 934 C C . GLN A 1 118 ? -20.234 -13.969 27.650 1.00 79.81 118 GLN A C 1
ATOM 936 O O . GLN A 1 118 ? -21.263 -13.566 28.185 1.00 79.81 118 GLN A O 1
ATOM 941 N N . LYS A 1 119 ? -19.119 -14.174 28.367 1.00 84.50 119 LYS A N 1
ATOM 942 C CA . LYS A 1 119 ? -19.012 -13.932 29.824 1.00 84.50 119 LYS A CA 1
ATOM 943 C C . LYS A 1 119 ? -18.540 -12.518 30.190 1.00 84.50 119 LYS A C 1
ATOM 945 O O . LYS A 1 119 ? -18.290 -12.243 31.364 1.00 84.50 119 LYS A O 1
ATOM 950 N N . ARG A 1 120 ? -18.325 -11.639 29.210 1.00 86.88 120 ARG A N 1
ATOM 95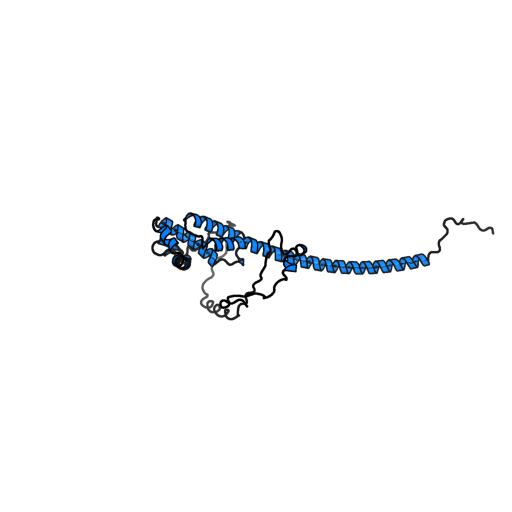1 C CA . ARG A 1 120 ? -17.810 -10.278 29.422 1.00 86.88 120 ARG A CA 1
ATOM 952 C C . ARG A 1 120 ? -18.953 -9.272 29.545 1.00 86.88 120 ARG A C 1
ATOM 954 O O . ARG A 1 120 ? -20.104 -9.566 29.245 1.00 86.88 120 ARG A O 1
ATOM 961 N N . SER A 1 121 ? -18.637 -8.072 30.027 1.00 88.06 121 SER A N 1
ATOM 962 C CA . SER A 1 121 ? -19.613 -6.982 30.074 1.00 88.06 121 SER A CA 1
ATOM 963 C C . SER A 1 121 ? -19.966 -6.524 28.659 1.00 88.06 121 SER A C 1
ATOM 965 O O . SER A 1 121 ? -19.088 -6.478 27.801 1.00 88.06 121 SER A O 1
ATOM 967 N N . GLY A 1 122 ? -21.216 -6.112 28.423 1.00 86.94 122 GLY A N 1
ATOM 968 C CA . GLY A 1 122 ? -21.665 -5.686 27.088 1.00 86.94 122 GLY A CA 1
ATOM 969 C C . GLY A 1 122 ? -20.765 -4.622 26.444 1.00 86.94 122 GLY A C 1
ATOM 970 O O . GLY A 1 122 ? -20.426 -4.736 25.277 1.00 86.94 122 GLY A O 1
ATOM 971 N N . ARG A 1 123 ? -20.255 -3.654 27.222 1.00 90.06 123 ARG A N 1
ATOM 972 C CA . ARG A 1 123 ? -19.303 -2.646 26.716 1.00 90.06 123 ARG A CA 1
ATOM 973 C C . ARG A 1 123 ? -17.965 -3.247 26.271 1.00 90.06 123 ARG A C 1
ATOM 975 O O . ARG A 1 123 ? -17.386 -2.787 25.295 1.00 90.06 123 ARG A O 1
ATOM 982 N N . PHE A 1 124 ? -17.456 -4.246 26.993 1.00 8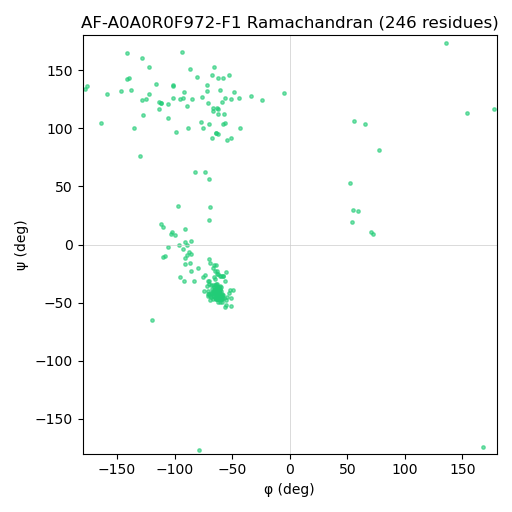9.75 124 PHE A N 1
ATOM 983 C CA . PHE A 1 124 ? -16.216 -4.920 26.608 1.00 89.75 124 PHE A CA 1
ATOM 984 C C . PHE A 1 124 ? -16.409 -5.705 25.309 1.00 89.75 124 PHE A C 1
ATOM 986 O O . PHE A 1 124 ? -15.554 -5.646 24.430 1.00 89.75 124 PHE A O 1
ATOM 993 N N . VAL A 1 125 ? -17.548 -6.391 25.180 1.00 91.62 125 VAL A N 1
ATOM 994 C CA . VAL A 1 125 ? -17.931 -7.110 23.960 1.00 91.62 125 VAL A CA 1
ATOM 995 C C . VAL A 1 125 ? -18.056 -6.140 22.779 1.00 91.62 125 VAL A C 1
ATOM 997 O O . VAL A 1 125 ? -17.465 -6.383 21.729 1.00 91.62 125 VAL A O 1
ATOM 1000 N N . GLU A 1 126 ? -18.732 -5.005 22.969 1.00 92.00 126 GLU A N 1
ATOM 1001 C CA . GLU A 1 126 ? -18.874 -3.948 21.961 1.00 92.00 126 GLU A CA 1
ATOM 1002 C C . GLU A 1 126 ? -17.514 -3.453 21.450 1.00 92.00 126 GLU A C 1
ATOM 1004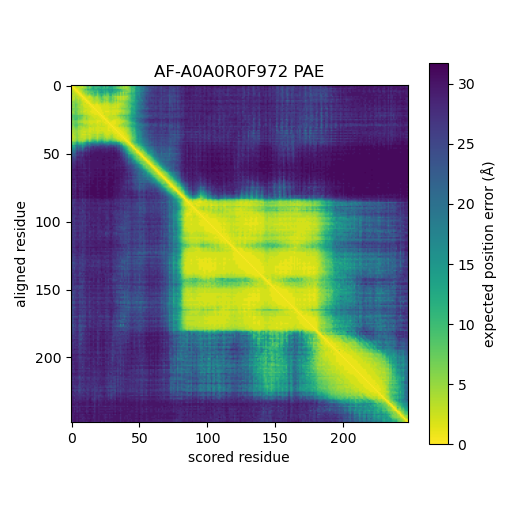 O O . GLU A 1 126 ? -17.284 -3.399 20.241 1.00 92.00 126 GLU A O 1
ATOM 1009 N N . TRP A 1 127 ? -16.575 -3.153 22.353 1.00 93.56 127 TRP A N 1
ATOM 1010 C CA . TRP A 1 127 ? -15.223 -2.730 21.974 1.00 93.56 127 TRP A CA 1
ATOM 1011 C C . TRP A 1 127 ? -14.443 -3.826 21.251 1.00 93.56 127 TRP A C 1
ATOM 1013 O O . TRP A 1 127 ? -13.764 -3.532 20.267 1.00 93.56 127 TRP A O 1
ATOM 1023 N N . ALA A 1 128 ? -14.580 -5.080 21.685 1.00 94.25 128 ALA A N 1
ATOM 1024 C CA . ALA A 1 128 ? -13.914 -6.216 21.062 1.00 94.25 128 ALA A CA 1
ATOM 1025 C C . ALA A 1 128 ? -14.366 -6.408 19.606 1.00 94.25 128 ALA A C 1
ATOM 1027 O O . ALA A 1 128 ? -13.536 -6.486 18.697 1.00 94.25 128 ALA A O 1
ATOM 1028 N N . PHE A 1 129 ? -15.679 -6.422 19.362 1.00 94.69 129 PHE A N 1
ATOM 1029 C CA . PHE A 1 129 ? -16.230 -6.555 18.012 1.00 94.69 129 PHE A CA 1
ATOM 1030 C C . PHE A 1 129 ? -16.009 -5.304 17.159 1.00 94.69 129 PHE A C 1
ATOM 1032 O O . PHE A 1 129 ? -15.780 -5.431 15.959 1.00 94.69 129 PHE A O 1
ATOM 1039 N N . THR A 1 130 ? -15.975 -4.112 17.760 1.00 94.31 130 THR A N 1
ATOM 1040 C CA . THR A 1 130 ? -15.592 -2.879 17.055 1.00 94.31 130 THR A CA 1
ATOM 1041 C C . THR A 1 130 ? -14.141 -2.942 16.578 1.00 94.31 130 THR A C 1
ATOM 1043 O O . THR A 1 130 ? -13.868 -2.657 15.413 1.00 94.31 130 THR A O 1
ATOM 1046 N N . ALA A 1 131 ? -13.204 -3.357 17.436 1.00 96.06 131 ALA A N 1
ATOM 1047 C CA . ALA A 1 131 ? -11.798 -3.510 17.063 1.00 96.06 131 ALA A CA 1
ATOM 1048 C C . ALA A 1 131 ? -11.617 -4.563 15.958 1.00 96.06 131 ALA A C 1
ATOM 1050 O O . ALA A 1 131 ? -10.914 -4.317 14.976 1.00 96.06 131 ALA A O 1
ATOM 1051 N N . LEU A 1 132 ? -12.313 -5.701 16.066 1.00 96.38 132 LEU A N 1
ATOM 1052 C CA . LEU A 1 132 ? -12.289 -6.744 15.039 1.00 96.38 132 LEU A CA 1
ATOM 1053 C C . LEU A 1 132 ? -12.859 -6.224 13.713 1.00 96.38 132 LEU A C 1
ATOM 1055 O O . LEU A 1 132 ? -12.253 -6.414 12.659 1.00 96.38 132 LEU A O 1
ATOM 1059 N N . GLY A 1 133 ? -13.984 -5.511 13.775 1.00 96.06 133 GLY A N 1
ATOM 1060 C CA . GLY A 1 133 ? -14.635 -4.884 12.629 1.00 96.06 133 GLY A CA 1
ATOM 1061 C C . GLY A 1 133 ? -13.721 -3.903 11.901 1.00 96.06 133 GLY A C 1
ATOM 1062 O O . GLY A 1 133 ? -13.619 -3.969 10.678 1.00 96.06 133 GLY A O 1
ATOM 1063 N N . ARG A 1 134 ? -12.981 -3.060 12.632 1.00 96.56 134 ARG A N 1
ATOM 1064 C CA . ARG A 1 134 ? -12.020 -2.108 12.049 1.00 96.56 134 ARG A CA 1
ATOM 1065 C C . ARG A 1 134 ? -10.902 -2.800 11.276 1.00 96.56 134 ARG A C 1
ATOM 1067 O O . ARG A 1 134 ? -10.617 -2.395 10.151 1.00 96.56 134 ARG A O 1
ATOM 1074 N N . VAL A 1 135 ? -10.300 -3.852 11.837 1.00 97.62 135 VAL A N 1
ATOM 1075 C CA . VAL A 1 135 ? -9.244 -4.622 11.152 1.00 97.62 135 VAL A CA 1
ATOM 1076 C C . VAL A 1 135 ? -9.798 -5.304 9.900 1.00 97.62 135 VAL A C 1
ATOM 1078 O O . VAL A 1 135 ? -9.208 -5.196 8.825 1.00 97.62 135 VAL A O 1
ATOM 1081 N N . LEU A 1 136 ? -10.958 -5.958 10.004 1.00 97.00 136 LEU A N 1
ATOM 1082 C CA . LEU A 1 136 ? -11.599 -6.622 8.866 1.00 97.00 136 LEU A CA 1
ATOM 1083 C C . LEU A 1 136 ? -11.966 -5.639 7.758 1.00 97.00 136 LEU A C 1
ATOM 1085 O O . LEU A 1 136 ? -11.691 -5.888 6.584 1.00 97.00 136 LEU A O 1
ATOM 1089 N N . HIS A 1 137 ? -12.556 -4.508 8.128 1.00 96.12 137 HIS A N 1
ATOM 1090 C CA . HIS A 1 137 ? -12.924 -3.461 7.191 1.00 96.12 137 HIS A CA 1
ATOM 1091 C C . HIS A 1 137 ? -11.692 -2.871 6.509 1.00 96.12 137 HIS A C 1
ATOM 1093 O O . HIS A 1 137 ? -11.699 -2.705 5.288 1.00 96.12 137 HIS A O 1
ATOM 1099 N N . PHE A 1 138 ? -10.615 -2.615 7.258 1.00 96.25 138 PHE A N 1
ATOM 1100 C CA . PHE A 1 138 ? -9.347 -2.169 6.690 1.00 96.25 138 PHE A CA 1
ATOM 1101 C C . PHE A 1 138 ? -8.847 -3.164 5.639 1.00 96.25 138 PHE A C 1
ATOM 1103 O O . PHE A 1 138 ? -8.642 -2.781 4.492 1.00 96.25 138 PHE A O 1
ATOM 1110 N N . LEU A 1 139 ? -8.725 -4.449 5.980 1.00 95.06 139 LEU A N 1
ATOM 1111 C CA . LEU A 1 139 ? -8.218 -5.465 5.050 1.00 95.06 139 LEU A CA 1
ATOM 1112 C C . LEU A 1 139 ? -9.121 -5.651 3.821 1.00 95.06 139 LEU A C 1
ATOM 1114 O O . LEU A 1 139 ? -8.624 -5.908 2.728 1.00 95.06 139 LEU A O 1
ATOM 1118 N N . LYS A 1 140 ? -10.443 -5.507 3.975 1.00 93.94 140 LYS A N 1
ATOM 1119 C CA . LYS A 1 140 ? -11.403 -5.660 2.873 1.00 93.94 140 LYS A CA 1
ATOM 1120 C C . LYS A 1 140 ? -11.393 -4.476 1.907 1.00 93.94 140 LYS A C 1
ATOM 1122 O O . LYS A 1 140 ? -11.558 -4.669 0.703 1.00 93.94 140 LYS A O 1
ATOM 1127 N N . THR A 1 141 ? -11.274 -3.258 2.427 1.00 92.38 141 THR A N 1
ATOM 1128 C CA . THR A 1 141 ? -11.452 -2.027 1.638 1.00 92.38 141 THR A CA 1
ATOM 1129 C C . THR A 1 141 ? -10.142 -1.458 1.116 1.00 92.38 141 THR A C 1
ATOM 1131 O O . THR A 1 141 ? -10.119 -0.812 0.063 1.00 92.38 141 THR A O 1
ATOM 1134 N N . LYS A 1 142 ? -9.035 -1.705 1.820 1.00 92.94 142 LYS A N 1
ATOM 1135 C CA . LYS A 1 142 ? -7.732 -1.161 1.468 1.00 92.94 142 LYS A CA 1
ATOM 1136 C C . LYS A 1 142 ? -7.138 -1.926 0.290 1.00 92.94 142 LYS A C 1
ATOM 1138 O O . LYS A 1 142 ? -7.014 -3.147 0.305 1.00 92.94 142 LYS A O 1
ATOM 1143 N N . LYS A 1 143 ? -6.747 -1.198 -0.757 1.00 89.31 143 LYS A N 1
ATOM 1144 C CA . LYS A 1 143 ? -6.095 -1.795 -1.928 1.00 89.31 143 LYS A CA 1
ATOM 1145 C C . LYS A 1 143 ? -4.597 -1.888 -1.689 1.00 89.31 143 LYS A C 1
ATOM 1147 O O . LYS A 1 143 ? -4.015 -1.015 -1.055 1.00 89.31 143 LYS A O 1
ATOM 1152 N N . VAL A 1 144 ? -3.961 -2.878 -2.312 1.00 84.38 144 VAL A N 1
ATOM 1153 C CA . VAL A 1 144 ? -2.502 -3.079 -2.250 1.00 84.38 144 VAL A CA 1
ATOM 1154 C C . VAL A 1 144 ? -1.734 -1.811 -2.634 1.00 84.38 144 VAL A C 1
ATOM 1156 O O . VAL A 1 144 ? -0.796 -1.435 -1.952 1.00 84.38 144 VAL A O 1
ATOM 1159 N N . LYS A 1 145 ? -2.173 -1.085 -3.667 1.00 82.94 145 LYS A N 1
ATOM 1160 C CA . LYS A 1 145 ? -1.544 0.181 -4.088 1.00 82.94 145 LYS A CA 1
ATOM 1161 C C . LYS A 1 145 ? -1.613 1.308 -3.046 1.00 82.94 145 LYS A C 1
ATOM 1163 O O . LYS A 1 145 ? -0.814 2.233 -3.108 1.00 82.94 145 LYS A O 1
ATOM 1168 N N . ASP A 1 146 ? -2.570 1.233 -2.122 1.00 86.38 146 ASP A N 1
ATOM 1169 C CA . ASP A 1 146 ? -2.806 2.242 -1.088 1.00 86.38 146 ASP A CA 1
ATOM 1170 C C . ASP A 1 146 ? -2.109 1.856 0.240 1.00 86.38 146 ASP A C 1
ATOM 1172 O O . ASP A 1 146 ? -2.215 2.591 1.225 1.00 86.38 146 ASP A O 1
ATOM 1176 N N . MET A 1 147 ? -1.411 0.709 0.288 1.00 89.31 147 MET A N 1
ATOM 1177 C CA . MET A 1 147 ? -0.688 0.182 1.459 1.00 89.31 147 MET A CA 1
ATOM 1178 C C . MET A 1 147 ? 0.708 0.798 1.623 1.00 89.31 147 MET A C 1
ATOM 1180 O O . MET A 1 147 ? 1.728 0.118 1.567 1.00 89.31 147 MET A O 1
ATOM 1184 N N . ASN A 1 148 ? 0.762 2.110 1.835 1.00 85.75 148 ASN A N 1
ATOM 1185 C CA . ASN A 1 148 ? 2.003 2.823 2.142 1.00 85.75 148 ASN A CA 1
ATOM 1186 C C . ASN A 1 148 ? 2.431 2.664 3.621 1.00 85.75 148 ASN A C 1
ATOM 1188 O O . ASN A 1 148 ? 1.792 1.957 4.404 1.00 85.75 148 ASN A O 1
ATOM 1192 N N . GLY A 1 149 ? 3.518 3.343 4.009 1.00 86.69 149 GLY A N 1
ATOM 1193 C CA . GLY A 1 149 ? 4.025 3.330 5.384 1.00 86.69 149 GLY A CA 1
ATOM 1194 C C . GLY A 1 149 ? 2.977 3.733 6.428 1.00 86.69 149 GLY A C 1
ATOM 1195 O O . GLY A 1 149 ? 2.818 3.027 7.420 1.00 86.69 149 GLY A O 1
ATOM 1196 N N . ASP A 1 150 ? 2.212 4.797 6.174 1.00 89.44 150 ASP A N 1
ATOM 1197 C CA . ASP A 1 150 ? 1.187 5.294 7.103 1.00 89.44 150 ASP A CA 1
ATOM 1198 C C . ASP A 1 150 ? 0.005 4.331 7.236 1.00 89.44 150 ASP A C 1
ATOM 1200 O O . ASP A 1 150 ? -0.469 4.066 8.339 1.00 89.44 150 ASP A O 1
ATOM 1204 N N . ALA A 1 151 ? -0.445 3.748 6.124 1.00 91.38 151 ALA A N 1
ATOM 1205 C CA . ALA A 1 151 ? -1.480 2.723 6.119 1.00 91.38 151 ALA A CA 1
ATOM 1206 C C . ALA A 1 151 ? -1.055 1.481 6.913 1.00 91.38 151 ALA A C 1
ATOM 1208 O O . ALA A 1 151 ? -1.863 0.928 7.658 1.00 91.38 151 ALA A O 1
ATOM 1209 N N . CYS A 1 152 ? 0.207 1.062 6.788 1.00 90.81 152 CYS A N 1
ATOM 1210 C CA . CYS A 1 152 ? 0.747 -0.051 7.565 1.00 90.81 152 CYS A CA 1
ATOM 1211 C C . CYS A 1 152 ? 0.826 0.289 9.055 1.00 90.81 152 CYS A C 1
ATOM 1213 O O . CYS A 1 152 ? 0.431 -0.532 9.876 1.00 90.81 152 CYS A O 1
ATOM 1215 N N . ASN A 1 153 ? 1.250 1.506 9.405 1.00 91.88 153 ASN A N 1
ATOM 1216 C CA . ASN A 1 153 ? 1.248 1.972 10.793 1.00 91.88 153 ASN A CA 1
ATOM 1217 C C . ASN A 1 153 ? -0.176 1.990 11.373 1.00 91.88 153 ASN A C 1
ATOM 1219 O O . ASN A 1 153 ? -0.390 1.546 12.498 1.00 91.88 153 ASN A O 1
ATOM 1223 N N . HIS A 1 154 ? -1.166 2.448 10.598 1.00 94.19 154 HIS A N 1
ATOM 1224 C CA . HIS A 1 154 ? -2.565 2.435 11.020 1.00 94.19 154 HIS A CA 1
ATOM 1225 C C . HIS A 1 154 ? -3.082 1.007 11.238 1.00 94.19 154 HIS A C 1
ATOM 1227 O O . HIS A 1 154 ? -3.659 0.725 12.285 1.00 94.19 154 HIS A O 1
ATOM 1233 N N . LEU A 1 155 ? -2.819 0.088 10.300 1.00 95.50 155 LEU A N 1
ATOM 1234 C CA . LEU A 1 155 ? -3.165 -1.326 10.463 1.00 95.50 155 LEU A CA 1
ATOM 1235 C C . LEU A 1 155 ? -2.484 -1.940 11.692 1.00 95.50 155 LEU A C 1
ATOM 1237 O O . LEU A 1 155 ? -3.117 -2.699 12.417 1.00 95.50 155 LEU A O 1
ATOM 1241 N N . GLN A 1 156 ? -1.222 -1.597 11.952 1.00 95.06 156 GLN A N 1
ATOM 1242 C CA . GLN A 1 156 ? -0.490 -2.083 13.117 1.00 95.06 156 GLN A CA 1
ATOM 1243 C C . GLN A 1 156 ? -1.134 -1.611 14.427 1.00 95.06 156 GLN A C 1
ATOM 1245 O O . GLN A 1 156 ? -1.316 -2.423 15.328 1.00 95.06 156 GLN A O 1
ATOM 1250 N N . ILE A 1 157 ? -1.549 -0.342 14.520 1.00 95.25 157 ILE A N 1
ATOM 1251 C CA . ILE A 1 157 ? -2.280 0.175 15.689 1.00 95.25 157 ILE A CA 1
ATOM 1252 C C . ILE A 1 157 ? -3.592 -0.594 15.884 1.00 95.25 157 ILE A C 1
ATOM 1254 O O . ILE A 1 157 ? -3.839 -1.101 16.976 1.00 95.25 157 ILE A O 1
ATOM 1258 N N . LEU A 1 158 ? -4.398 -0.747 14.826 1.00 96.88 158 LEU A N 1
ATOM 1259 C CA . LEU A 1 158 ? -5.655 -1.506 14.891 1.00 96.88 158 LEU A CA 1
ATOM 1260 C C . LEU A 1 158 ? -5.430 -2.970 15.308 1.00 96.88 158 LEU A C 1
ATOM 1262 O O . LEU A 1 158 ? -6.240 -3.543 16.034 1.00 96.88 158 LEU A O 1
ATOM 1266 N N . TRP A 1 159 ? -4.331 -3.581 14.856 1.00 96.81 159 TRP A N 1
ATOM 1267 C CA . TRP A 1 159 ? -3.980 -4.958 15.193 1.00 96.81 159 TRP A CA 1
ATOM 1268 C C . TRP A 1 159 ? -3.593 -5.123 16.661 1.00 96.81 159 TRP A C 1
ATOM 1270 O O . TRP A 1 159 ? -4.078 -6.037 17.327 1.00 96.81 159 TRP A O 1
ATOM 1280 N N . GLU A 1 160 ? -2.763 -4.223 17.188 1.00 94.88 160 GLU A N 1
ATOM 1281 C CA . GLU A 1 160 ? -2.395 -4.232 18.604 1.00 94.88 160 GLU A CA 1
ATOM 1282 C C . GLU A 1 160 ? -3.603 -3.932 19.503 1.00 94.88 160 GLU A C 1
ATOM 1284 O O . GLU A 1 160 ? -3.767 -4.576 20.540 1.00 94.88 160 GLU A O 1
ATOM 1289 N N . GLU A 1 161 ? -4.510 -3.046 19.073 1.00 94.75 161 GLU A N 1
ATOM 1290 C CA . GLU A 1 161 ? -5.791 -2.832 19.752 1.00 94.75 161 GLU A CA 1
ATOM 1291 C C . GLU A 1 161 ? -6.627 -4.112 19.815 1.00 94.75 161 GLU A C 1
ATOM 1293 O O . GLU A 1 161 ? -7.124 -4.488 20.878 1.00 94.75 161 GLU A O 1
ATOM 1298 N N . LEU A 1 162 ? -6.745 -4.822 18.693 1.00 95.50 162 LEU A N 1
ATOM 1299 C CA . LEU A 1 162 ? -7.523 -6.051 18.603 1.00 95.50 162 LEU A CA 1
ATOM 1300 C C . LEU A 1 162 ? -6.945 -7.185 19.470 1.00 95.50 162 L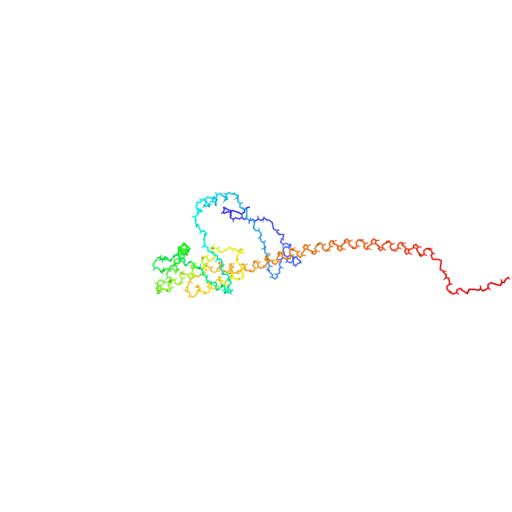EU A C 1
ATOM 1302 O O . LEU A 1 162 ? -7.697 -7.916 20.124 1.00 95.50 162 LEU A O 1
ATOM 1306 N N . LYS A 1 163 ? -5.616 -7.316 19.540 1.00 93.56 163 LYS A N 1
ATOM 1307 C CA . LYS A 1 163 ? -4.946 -8.330 20.375 1.00 93.56 163 LYS A CA 1
ATOM 1308 C C . LYS A 1 163 ? -5.299 -8.222 21.859 1.00 93.56 163 LYS A C 1
ATOM 1310 O O . LYS A 1 163 ? -5.298 -9.238 22.560 1.00 93.56 163 LYS A O 1
ATOM 1315 N N . MET A 1 164 ? -5.656 -7.032 22.347 1.00 92.69 164 MET A N 1
ATOM 1316 C CA . MET A 1 164 ? -6.046 -6.831 23.747 1.00 92.69 164 MET A CA 1
ATOM 1317 C C . MET A 1 164 ? -7.279 -7.653 24.153 1.00 92.69 164 MET A C 1
ATOM 1319 O O . MET A 1 164 ? -7.413 -8.030 25.320 1.00 92.69 164 MET A O 1
ATOM 1323 N N . PHE A 1 165 ? -8.158 -7.986 23.204 1.00 90.56 165 PHE A N 1
ATOM 1324 C CA . PHE A 1 165 ? -9.437 -8.647 23.476 1.00 90.56 165 PHE A CA 1
ATOM 1325 C C . PHE A 1 165 ? -9.365 -10.177 23.565 1.00 90.56 165 PHE A C 1
ATOM 1327 O O . PHE A 1 165 ? -10.388 -10.817 23.813 1.00 90.56 165 PHE A O 1
ATOM 1334 N N . ARG A 1 166 ? -8.164 -10.771 23.447 1.00 85.25 166 ARG A N 1
ATOM 1335 C CA . ARG A 1 166 ? -7.913 -12.215 23.656 1.00 85.25 166 ARG A CA 1
ATOM 1336 C C . ARG A 1 166 ? -8.713 -13.137 22.723 1.00 85.25 166 ARG A C 1
ATOM 1338 O O . ARG A 1 166 ? -9.022 -14.265 23.098 1.00 85.25 166 ARG A O 1
ATOM 1345 N N . PHE A 1 167 ? -9.045 -12.675 21.521 1.00 90.06 167 PHE A N 1
ATOM 1346 C CA . PHE A 1 167 ? -9.573 -13.552 20.480 1.00 90.06 167 PHE A CA 1
ATOM 1347 C C . PHE A 1 167 ? -8.518 -14.572 20.033 1.00 90.06 167 PHE A C 1
ATOM 1349 O O . PHE A 1 167 ? -7.319 -14.286 20.059 1.00 90.06 167 PHE A O 1
ATOM 1356 N N . ASP A 1 168 ? -8.970 -15.732 19.555 1.00 90.38 168 ASP A N 1
ATOM 1357 C CA . ASP A 1 168 ? -8.138 -16.568 18.693 1.00 90.38 168 ASP A CA 1
ATOM 1358 C C . ASP A 1 168 ? -8.136 -15.965 17.282 1.00 90.38 168 ASP A C 1
ATOM 1360 O O . ASP A 1 168 ? -9.129 -16.016 16.551 1.00 90.38 168 ASP A O 1
ATOM 1364 N N . LEU A 1 169 ? -7.016 -15.335 16.934 1.00 92.50 169 LEU A N 1
ATOM 1365 C CA . LEU A 1 169 ? -6.822 -14.621 15.674 1.00 92.50 169 LEU A CA 1
ATOM 1366 C C . LEU A 1 169 ? -5.812 -15.321 14.759 1.00 92.50 169 LEU A C 1
ATOM 1368 O O . LEU A 1 169 ? -5.312 -14.711 13.815 1.00 92.50 169 LEU A O 1
ATOM 1372 N N . THR A 1 170 ? -5.516 -16.598 15.010 1.00 92.00 170 THR A N 1
ATOM 1373 C CA . THR A 1 170 ? -4.567 -17.393 14.210 1.00 92.00 170 THR A CA 1
ATOM 1374 C C . THR A 1 170 ? -4.924 -17.437 12.723 1.00 92.00 170 THR A C 1
ATOM 1376 O O . THR A 1 170 ? -4.038 -17.460 11.875 1.00 92.00 170 THR A O 1
ATOM 1379 N N . TRP A 1 171 ? -6.214 -17.379 12.390 1.00 94.38 171 TRP A N 1
ATOM 1380 C CA . TRP A 1 171 ? -6.715 -17.322 11.013 1.00 94.38 171 TRP A CA 1
ATOM 1381 C C . TRP A 1 171 ? -6.535 -15.941 10.355 1.00 94.38 171 TRP A C 1
ATOM 1383 O O . TRP A 1 171 ? -6.401 -15.844 9.133 1.00 94.38 171 TRP A O 1
ATOM 1393 N N . LEU A 1 172 ? -6.520 -14.865 11.146 1.00 95.56 172 LEU A N 1
ATOM 1394 C CA . LEU A 1 172 ? -6.440 -13.485 10.662 1.00 95.56 172 LEU A CA 1
ATOM 1395 C C . LEU A 1 172 ? -4.990 -12.988 10.580 1.00 95.56 172 LEU A C 1
ATOM 1397 O O . LEU A 1 172 ? -4.661 -12.222 9.676 1.00 95.56 172 LEU A O 1
ATOM 1401 N N . GLU A 1 173 ? -4.113 -13.470 11.464 1.00 95.06 173 GLU A N 1
ATOM 1402 C CA . GLU A 1 173 ? -2.700 -13.077 11.533 1.00 95.06 173 GLU A CA 1
ATOM 1403 C C . GLU A 1 173 ? -1.972 -13.178 10.173 1.00 95.06 173 GLU A C 1
ATOM 1405 O O . GLU A 1 173 ? -1.349 -12.188 9.790 1.00 95.06 173 GLU A O 1
ATOM 1410 N N . PRO A 1 174 ? -2.090 -14.255 9.361 1.00 95.25 174 PRO A N 1
ATOM 1411 C CA . PRO A 1 174 ? -1.407 -14.320 8.063 1.00 95.25 174 PRO A CA 1
ATOM 1412 C C . PRO A 1 174 ? -1.833 -13.207 7.099 1.00 95.25 174 PRO A C 1
ATOM 1414 O O . PRO A 1 174 ? -1.013 -12.681 6.346 1.00 95.25 174 PRO A O 1
ATOM 1417 N N . HIS A 1 175 ? -3.109 -12.819 7.140 1.00 94.81 175 HIS A N 1
ATOM 1418 C CA . HIS A 1 175 ? -3.659 -11.766 6.291 1.00 94.81 175 HIS A CA 1
ATOM 1419 C C . HIS A 1 175 ? -3.141 -10.390 6.720 1.00 94.81 175 HIS A C 1
ATOM 1421 O O . HIS A 1 175 ? -2.775 -9.575 5.874 1.00 94.81 175 HIS A O 1
ATOM 1427 N N . VAL A 1 176 ? -3.049 -10.152 8.032 1.00 95.06 176 VAL A N 1
ATOM 1428 C CA . VAL A 1 176 ? -2.479 -8.918 8.589 1.00 95.06 176 VAL A CA 1
ATOM 1429 C C . VAL A 1 176 ? -0.987 -8.824 8.282 1.00 95.06 176 VAL A C 1
ATOM 1431 O O . VAL A 1 176 ? -0.537 -7.796 7.785 1.00 95.06 176 VAL A O 1
ATOM 1434 N N . GLN A 1 177 ? -0.223 -9.896 8.496 1.00 94.31 177 GLN A N 1
ATOM 1435 C CA . GLN A 1 177 ? 1.212 -9.922 8.200 1.00 94.31 177 GLN A CA 1
ATOM 1436 C C . GLN A 1 177 ? 1.495 -9.743 6.709 1.00 94.31 177 GLN A C 1
ATOM 1438 O O . GLN A 1 177 ? 2.385 -8.980 6.338 1.00 94.31 177 GLN A O 1
ATOM 1443 N N . SER A 1 178 ? 0.701 -10.377 5.842 1.00 92.44 178 SER A N 1
ATOM 1444 C CA . SER A 1 178 ? 0.786 -10.158 4.397 1.00 92.44 178 SER A CA 1
ATOM 1445 C C . SER A 1 178 ? 0.554 -8.687 4.045 1.00 92.44 178 SER A C 1
ATOM 1447 O O . SER A 1 178 ? 1.350 -8.100 3.312 1.00 92.44 178 SER A O 1
ATOM 1449 N N . ALA A 1 179 ? -0.477 -8.061 4.621 1.00 91.75 179 ALA A N 1
ATOM 1450 C CA . ALA A 1 179 ? -0.779 -6.652 4.401 1.00 91.75 179 ALA A CA 1
ATOM 1451 C C . ALA A 1 179 ? 0.341 -5.725 4.913 1.00 91.75 179 ALA A C 1
ATOM 1453 O O . ALA A 1 179 ? 0.740 -4.807 4.200 1.00 91.75 179 ALA A O 1
ATOM 1454 N N . LEU A 1 180 ? 0.905 -5.983 6.097 1.00 90.88 180 LEU A N 1
ATOM 1455 C CA . LEU A 1 180 ? 2.040 -5.222 6.638 1.00 90.88 180 LEU A CA 1
ATOM 1456 C C . LEU A 1 180 ? 3.315 -5.398 5.794 1.00 90.88 180 LEU A C 1
ATOM 1458 O O . LEU A 1 180 ? 4.066 -4.442 5.597 1.00 90.88 180 LEU A O 1
ATOM 1462 N N . GLY A 1 181 ? 3.527 -6.588 5.227 1.00 85.88 181 GLY A N 1
ATOM 1463 C CA . GLY A 1 181 ? 4.622 -6.875 4.298 1.00 85.88 181 GLY A CA 1
ATOM 1464 C C . GLY A 1 181 ? 4.521 -6.129 2.961 1.00 85.88 181 GLY A C 1
ATOM 1465 O O . GLY A 1 181 ? 5.539 -5.920 2.293 1.00 85.88 181 GLY A O 1
ATOM 1466 N N . MET A 1 182 ? 3.328 -5.652 2.579 1.00 82.81 182 MET A N 1
ATOM 1467 C CA . MET A 1 182 ? 3.149 -4.864 1.351 1.00 82.81 182 MET A CA 1
ATOM 1468 C C . MET A 1 182 ? 3.910 -3.538 1.388 1.00 82.81 182 MET A C 1
ATOM 1470 O O . MET A 1 182 ? 4.304 -3.060 0.325 1.00 82.81 182 MET A O 1
ATOM 1474 N N . LYS A 1 183 ? 4.202 -2.981 2.576 1.00 79.88 183 LYS A N 1
ATOM 1475 C CA . LYS A 1 183 ? 5.049 -1.784 2.722 1.00 79.88 183 LYS A CA 1
ATOM 1476 C C . LYS A 1 183 ? 6.365 -1.946 1.966 1.00 79.88 183 LYS A C 1
ATOM 1478 O O . LYS A 1 183 ? 6.703 -1.138 1.103 1.00 79.88 183 LYS A O 1
ATOM 1483 N N . THR A 1 184 ? 7.064 -3.044 2.244 1.00 77.56 184 THR A N 1
ATOM 1484 C CA . THR A 1 184 ? 8.347 -3.368 1.620 1.00 77.56 184 THR A CA 1
ATOM 1485 C C . THR A 1 184 ? 8.183 -3.660 0.130 1.00 77.56 184 THR A C 1
ATOM 1487 O O . THR A 1 184 ? 9.044 -3.294 -0.668 1.00 77.56 184 THR A O 1
ATOM 1490 N N . CYS A 1 185 ? 7.068 -4.276 -0.277 1.00 72.50 185 CYS A N 1
ATOM 1491 C CA . CYS A 1 185 ? 6.776 -4.524 -1.689 1.00 72.50 185 CYS A CA 1
ATOM 1492 C C . CYS A 1 185 ? 6.618 -3.216 -2.485 1.00 72.50 185 CYS A C 1
ATOM 1494 O O . CYS A 1 185 ? 7.172 -3.087 -3.579 1.00 72.50 185 CYS A O 1
ATOM 1496 N N . ILE A 1 186 ? 5.897 -2.229 -1.944 1.00 75.38 186 ILE A N 1
ATOM 1497 C CA . ILE A 1 186 ? 5.702 -0.930 -2.601 1.00 75.38 186 ILE A CA 1
ATOM 1498 C C . ILE A 1 186 ? 7.008 -0.136 -2.628 1.00 75.38 186 ILE A C 1
ATOM 1500 O O . ILE A 1 186 ? 7.361 0.405 -3.674 1.00 75.38 186 ILE A O 1
ATOM 1504 N N . GLU A 1 187 ? 7.755 -0.104 -1.522 1.00 79.00 187 GLU A N 1
ATOM 1505 C CA . GLU A 1 187 ? 9.062 0.564 -1.452 1.00 79.00 187 GLU A CA 1
ATOM 1506 C C . GLU A 1 187 ? 10.033 0.013 -2.508 1.00 79.00 187 GLU A C 1
ATOM 1508 O O . GLU A 1 187 ? 10.634 0.788 -3.260 1.00 79.00 187 GLU A O 1
ATOM 1513 N N . ARG A 1 188 ? 10.109 -1.318 -2.645 1.00 79.94 188 ARG A N 1
ATOM 1514 C CA . ARG A 1 188 ? 10.906 -1.979 -3.689 1.00 79.94 188 ARG A CA 1
ATOM 1515 C C . ARG A 1 188 ? 10.410 -1.653 -5.094 1.00 79.94 188 ARG A C 1
ATOM 1517 O O . ARG A 1 188 ? 11.227 -1.381 -5.964 1.00 79.94 188 ARG A O 1
ATOM 1524 N N . SER A 1 189 ? 9.098 -1.621 -5.331 1.00 73.44 189 SER A N 1
ATOM 1525 C CA . SER A 1 189 ? 8.537 -1.264 -6.644 1.00 73.44 189 SER A CA 1
ATOM 1526 C C . SER A 1 189 ? 8.883 0.173 -7.053 1.00 73.44 189 SER A C 1
ATOM 1528 O O . SER A 1 189 ? 9.257 0.427 -8.199 1.00 73.44 189 SER A O 1
ATOM 1530 N N . VAL A 1 190 ? 8.812 1.120 -6.114 1.00 85.38 190 VAL A N 1
ATOM 1531 C CA . VAL A 1 190 ? 9.210 2.516 -6.348 1.00 85.38 190 VAL A CA 1
ATOM 1532 C C . VAL A 1 190 ? 10.712 2.609 -6.633 1.00 85.38 190 VAL A C 1
ATOM 1534 O O . VAL A 1 190 ? 11.120 3.324 -7.547 1.00 85.38 190 VAL A O 1
ATOM 1537 N N . GLN A 1 191 ? 11.539 1.869 -5.894 1.00 85.25 191 GLN A N 1
ATOM 1538 C CA . GLN A 1 191 ? 12.977 1.793 -6.150 1.00 85.25 191 GLN A CA 1
ATOM 1539 C C . GLN A 1 191 ? 13.296 1.171 -7.516 1.00 85.25 191 GLN A C 1
ATOM 1541 O O . GLN A 1 191 ? 14.155 1.689 -8.222 1.00 85.25 191 GLN A O 1
ATOM 1546 N N . MET A 1 192 ? 12.578 0.120 -7.916 1.00 85.38 192 MET A N 1
ATOM 1547 C CA . MET A 1 192 ? 12.751 -0.549 -9.206 1.00 85.38 192 MET A CA 1
ATOM 1548 C C . MET A 1 192 ? 12.474 0.392 -10.381 1.00 85.38 192 MET A C 1
ATOM 1550 O O . MET A 1 192 ? 13.219 0.394 -11.356 1.00 85.38 192 MET A O 1
ATOM 1554 N N . LYS A 1 193 ? 11.443 1.242 -10.279 1.00 90.06 193 LYS A N 1
ATOM 1555 C CA . LYS A 1 193 ? 11.153 2.259 -11.303 1.00 90.06 193 LYS A CA 1
ATOM 1556 C C . LYS A 1 193 ? 12.290 3.267 -11.458 1.00 90.06 193 LYS A C 1
ATOM 1558 O O . LYS A 1 193 ? 12.726 3.496 -12.579 1.00 90.06 193 LYS A O 1
ATOM 1563 N N . ARG A 1 194 ? 12.810 3.793 -10.341 1.00 92.88 194 ARG A N 1
ATOM 1564 C CA . ARG A 1 194 ? 13.974 4.698 -10.355 1.00 92.88 194 ARG A CA 1
ATOM 1565 C C . ARG A 1 194 ? 15.197 4.034 -10.978 1.00 92.8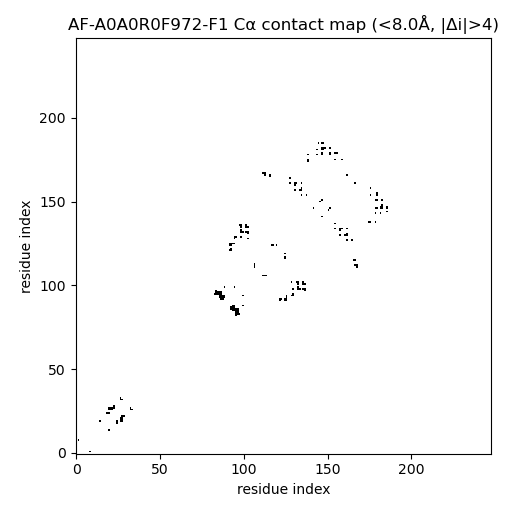8 194 ARG A C 1
ATOM 1567 O O . ARG A 1 194 ? 15.838 4.616 -11.837 1.00 92.88 194 ARG A O 1
ATO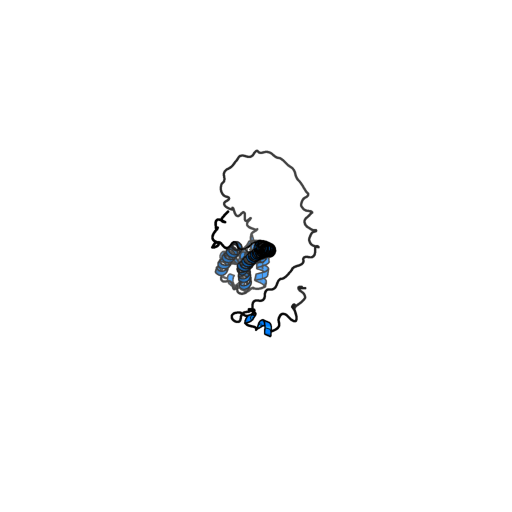M 1574 N N . MET A 1 195 ? 15.468 2.785 -10.605 1.00 91.81 195 MET A N 1
ATOM 1575 C CA . MET A 1 195 ? 16.588 2.032 -11.166 1.00 91.81 195 MET A CA 1
ATOM 1576 C C . MET A 1 195 ? 16.424 1.794 -12.674 1.00 91.81 195 MET A C 1
ATOM 1578 O O . MET A 1 195 ? 17.402 1.857 -13.410 1.00 91.81 195 MET A O 1
ATOM 1582 N N . GLY A 1 196 ? 15.197 1.566 -13.152 1.00 92.44 196 GLY A N 1
ATOM 1583 C CA . GLY A 1 196 ? 14.903 1.503 -14.584 1.00 92.44 196 GLY A CA 1
ATOM 1584 C C . GLY A 1 196 ? 15.232 2.813 -15.307 1.00 92.44 196 GLY A C 1
ATOM 1585 O O . GLY A 1 196 ? 15.909 2.789 -16.332 1.00 92.44 196 GLY A O 1
ATOM 1586 N N . GLU A 1 197 ? 14.813 3.953 -14.753 1.00 94.75 197 GLU A N 1
ATOM 1587 C CA . GLU A 1 197 ? 15.144 5.285 -15.281 1.00 94.75 197 GLU A CA 1
ATOM 1588 C C . GLU A 1 197 ? 16.666 5.517 -15.304 1.00 94.75 197 GLU A C 1
ATOM 1590 O O . GLU A 1 197 ? 17.214 5.886 -16.346 1.00 94.75 197 GLU A O 1
ATOM 1595 N N . ASP A 1 198 ? 17.370 5.195 -14.216 1.00 94.56 198 ASP A N 1
ATOM 1596 C CA . ASP A 1 198 ? 18.829 5.318 -14.117 1.00 94.56 198 ASP A CA 1
ATOM 1597 C C . ASP A 1 198 ? 19.555 4.446 -15.153 1.00 94.56 198 ASP A C 1
ATOM 1599 O O . ASP A 1 198 ? 20.478 4.912 -15.822 1.00 94.56 198 ASP A O 1
ATOM 1603 N N . VAL A 1 199 ? 19.120 3.195 -15.348 1.00 96.75 199 VAL A N 1
ATOM 1604 C CA . VAL A 1 199 ? 19.683 2.297 -16.370 1.00 96.75 199 VAL A CA 1
ATOM 1605 C C . VAL A 1 199 ? 19.489 2.880 -17.766 1.00 96.75 199 VAL A C 1
ATOM 1607 O O . VAL A 1 199 ? 20.442 2.914 -18.545 1.00 96.75 199 VAL A O 1
ATOM 1610 N N . THR A 1 200 ? 18.296 3.392 -18.086 1.00 97.00 200 THR A N 1
ATOM 1611 C CA . THR A 1 200 ? 18.061 4.021 -19.396 1.00 97.00 200 THR A CA 1
ATOM 1612 C C . THR A 1 200 ? 18.924 5.268 -19.601 1.00 97.00 200 THR A C 1
ATOM 1614 O O . THR A 1 200 ? 19.455 5.475 -20.696 1.00 97.00 200 THR A O 1
ATOM 1617 N N . ALA A 1 201 ? 19.143 6.070 -18.554 1.00 96.62 201 ALA A N 1
ATOM 1618 C CA . ALA A 1 201 ? 20.030 7.229 -18.598 1.00 96.62 201 ALA A CA 1
ATOM 1619 C C . ALA A 1 201 ? 21.497 6.823 -18.827 1.00 96.62 201 ALA A C 1
ATOM 1621 O O . ALA A 1 201 ? 22.165 7.378 -19.704 1.00 96.62 201 ALA A O 1
ATOM 1622 N N . LEU A 1 202 ? 21.981 5.812 -18.100 1.00 97.56 202 LEU A N 1
ATOM 1623 C CA . LEU A 1 202 ? 23.328 5.258 -18.260 1.00 97.56 202 LEU A CA 1
ATOM 1624 C C . LEU A 1 202 ? 23.538 4.629 -19.643 1.00 97.56 202 LEU A C 1
ATOM 1626 O O . LEU A 1 202 ? 24.622 4.743 -20.222 1.00 97.56 202 LEU A O 1
ATOM 1630 N N . GLU A 1 203 ? 22.511 4.001 -20.214 1.00 97.81 203 GLU A N 1
ATOM 1631 C CA . GLU A 1 203 ? 22.571 3.444 -21.564 1.00 97.81 203 GLU A CA 1
ATOM 1632 C C . GLU A 1 203 ? 22.706 4.549 -22.627 1.00 97.81 203 GLU A C 1
ATOM 1634 O O . GLU A 1 203 ? 23.541 4.441 -23.532 1.00 97.81 203 GLU A O 1
ATOM 1639 N N . MET A 1 204 ? 21.935 5.638 -22.509 1.00 97.88 204 MET A N 1
ATOM 1640 C CA . MET A 1 204 ? 22.057 6.806 -23.393 1.00 97.88 204 MET A CA 1
ATOM 1641 C C . MET A 1 204 ? 23.442 7.451 -23.291 1.00 97.88 204 MET A C 1
ATOM 1643 O O . MET A 1 204 ? 24.056 7.771 -24.312 1.00 97.88 204 MET A O 1
ATOM 1647 N N . GLU A 1 205 ? 23.968 7.586 -22.075 1.00 97.50 205 GLU A N 1
ATOM 1648 C CA . GLU A 1 205 ? 25.295 8.148 -21.830 1.00 97.50 205 GLU A CA 1
ATOM 1649 C C . GLU A 1 205 ? 26.410 7.264 -22.407 1.00 97.50 205 GLU A C 1
ATOM 1651 O O . GLU A 1 205 ? 27.334 7.754 -23.059 1.00 97.50 205 GLU A O 1
ATOM 1656 N N . THR A 1 206 ? 26.278 5.944 -22.272 1.00 98.12 206 THR A N 1
ATOM 1657 C CA . THR A 1 206 ? 27.198 4.975 -22.882 1.00 98.12 206 THR A CA 1
ATOM 1658 C C . THR A 1 206 ? 27.206 5.101 -24.406 1.00 98.12 206 THR A C 1
ATOM 1660 O O . THR A 1 206 ? 28.273 5.115 -25.023 1.00 98.12 206 THR A O 1
ATOM 1663 N N . LYS A 1 207 ? 26.031 5.231 -25.041 1.00 98.19 207 LYS A N 1
ATOM 1664 C CA . LYS A 1 207 ? 25.915 5.451 -26.496 1.00 98.19 207 LYS A CA 1
ATOM 1665 C C . LYS A 1 207 ? 26.582 6.762 -26.916 1.00 98.19 207 LYS A C 1
ATOM 1667 O O . LYS A 1 207 ? 27.326 6.783 -27.898 1.00 98.19 207 LYS A O 1
ATOM 1672 N N . ARG A 1 208 ? 26.378 7.833 -26.146 1.00 98.12 208 ARG A N 1
ATOM 1673 C CA . ARG A 1 208 ? 27.000 9.144 -26.375 1.00 98.12 208 ARG A CA 1
ATOM 1674 C C . ARG A 1 208 ? 28.528 9.077 -26.302 1.00 98.12 208 ARG A C 1
ATOM 1676 O O . ARG A 1 208 ? 29.202 9.612 -27.180 1.00 98.12 208 ARG A O 1
ATOM 1683 N N . LEU A 1 209 ? 29.084 8.421 -25.282 1.00 97.75 209 LEU A N 1
ATOM 1684 C CA . LEU A 1 209 ? 30.534 8.273 -25.115 1.00 97.75 209 LEU A CA 1
ATOM 1685 C C . LEU A 1 209 ? 31.159 7.420 -26.223 1.00 97.75 209 LEU A C 1
ATOM 1687 O O . LEU A 1 209 ? 32.211 7.786 -26.742 1.00 97.75 209 LEU A O 1
ATOM 1691 N N . LYS A 1 210 ? 30.491 6.343 -26.654 1.00 97.94 210 LYS A N 1
ATOM 1692 C CA . LYS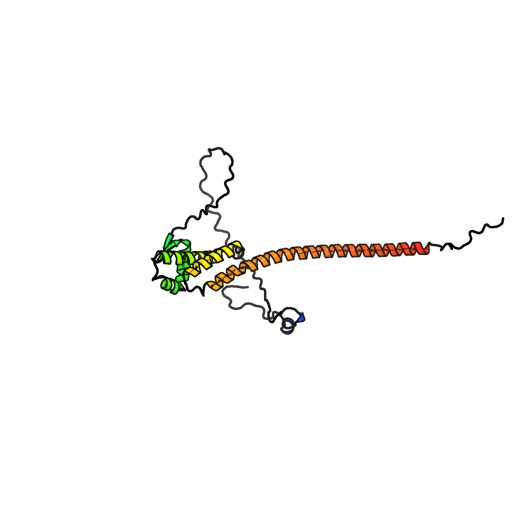 A 1 210 ? 30.940 5.538 -27.802 1.00 97.94 210 LYS A CA 1
ATOM 1693 C C . LYS A 1 210 ? 31.042 6.366 -29.086 1.00 97.94 210 LYS A C 1
ATOM 1695 O O . LYS A 1 210 ? 32.032 6.242 -29.798 1.00 97.94 210 LYS A O 1
ATOM 1700 N N . ALA A 1 211 ? 30.072 7.241 -29.361 1.00 97.38 211 ALA A N 1
ATOM 1701 C CA . ALA A 1 211 ? 30.127 8.126 -30.527 1.00 97.38 211 ALA A CA 1
ATOM 1702 C C . ALA A 1 211 ? 31.328 9.091 -30.471 1.00 97.38 211 ALA A C 1
ATOM 1704 O O . ALA A 1 211 ? 32.055 9.228 -31.452 1.00 97.38 211 ALA A O 1
ATOM 1705 N N . LYS A 1 212 ? 31.587 9.693 -29.302 1.00 97.75 212 LYS A N 1
ATOM 1706 C CA . LYS A 1 212 ? 32.753 10.570 -29.086 1.00 97.75 212 LYS A CA 1
ATOM 1707 C C . LYS A 1 212 ? 34.089 9.842 -29.219 1.00 97.75 212 LYS A C 1
ATOM 1709 O O . LYS A 1 212 ? 35.061 10.431 -29.676 1.00 97.75 212 LYS A O 1
ATOM 1714 N N . MET A 1 213 ? 34.144 8.576 -28.815 1.00 98.06 213 MET A N 1
ATOM 1715 C CA . MET A 1 213 ? 35.341 7.748 -28.957 1.00 98.06 213 MET A CA 1
ATOM 1716 C C . MET A 1 213 ? 35.681 7.513 -30.435 1.00 98.06 213 MET A C 1
ATOM 1718 O O . MET A 1 213 ? 36.825 7.721 -30.823 1.00 98.06 213 MET A O 1
ATOM 1722 N N . ILE A 1 214 ? 34.684 7.181 -31.265 1.00 97.62 214 ILE A N 1
ATOM 1723 C CA . ILE A 1 214 ? 34.862 7.015 -32.719 1.00 97.62 214 ILE A CA 1
ATOM 1724 C C . ILE A 1 214 ? 35.360 8.321 -33.356 1.00 97.62 214 ILE A C 1
ATOM 1726 O O . ILE A 1 214 ? 36.290 8.312 -34.159 1.00 97.62 214 ILE A O 1
ATOM 1730 N N . GLU A 1 215 ? 34.771 9.458 -32.980 1.00 97.38 215 GLU A N 1
ATOM 1731 C CA . GLU A 1 215 ? 35.209 10.776 -33.453 1.00 97.38 215 GLU A CA 1
ATOM 1732 C C . GLU A 1 215 ? 36.672 11.067 -33.069 1.00 97.38 215 GLU A C 1
ATOM 1734 O O . GLU A 1 215 ? 37.468 11.503 -33.904 1.00 97.38 215 GLU A O 1
ATOM 1739 N N . ALA A 1 216 ? 37.056 10.782 -31.821 1.00 97.12 216 ALA A N 1
ATOM 1740 C CA . ALA A 1 216 ? 38.423 10.964 -31.342 1.00 97.12 216 ALA A CA 1
ATOM 1741 C C . ALA A 1 216 ? 39.433 10.050 -32.062 1.00 97.12 216 ALA A C 1
ATOM 1743 O O . ALA A 1 216 ? 40.526 10.508 -32.399 1.00 97.12 216 ALA A O 1
ATOM 1744 N N . GLU A 1 217 ? 39.074 8.793 -32.340 1.00 97.50 217 GLU A N 1
ATOM 1745 C CA . GLU A 1 217 ? 39.903 7.857 -33.113 1.00 97.50 217 GLU A CA 1
ATOM 1746 C C . GLU A 1 217 ? 40.158 8.365 -34.540 1.00 97.50 217 GLU A C 1
ATOM 1748 O O . GLU A 1 217 ? 41.302 8.362 -35.001 1.00 97.50 217 GLU A O 1
ATOM 1753 N N . VAL A 1 218 ? 39.125 8.878 -35.221 1.00 97.62 218 VAL A N 1
ATOM 1754 C CA . VAL A 1 218 ? 39.261 9.475 -36.562 1.00 97.62 218 VAL A CA 1
ATOM 1755 C C . VAL A 1 218 ? 40.166 10.710 -36.528 1.00 97.62 218 VAL A C 1
ATOM 1757 O O . VAL A 1 218 ? 41.057 10.846 -37.370 1.00 97.62 218 VAL A O 1
ATOM 1760 N N . ASN A 1 219 ? 39.989 11.591 -35.541 1.00 96.69 219 ASN A N 1
ATOM 1761 C CA . ASN A 1 219 ? 40.817 12.789 -35.380 1.00 96.69 219 ASN A CA 1
ATOM 1762 C C . ASN A 1 219 ? 42.293 12.445 -35.119 1.00 96.69 219 ASN A C 1
ATOM 1764 O O . ASN A 1 219 ? 43.188 13.082 -35.679 1.00 96.69 219 ASN A O 1
ATOM 1768 N N . LEU A 1 220 ? 42.558 11.417 -34.310 1.00 95.81 220 LEU A N 1
ATOM 1769 C CA . LEU A 1 220 ? 43.909 10.936 -34.025 1.00 95.81 220 LEU A CA 1
ATOM 1770 C C . LEU A 1 220 ? 44.592 10.369 -35.277 1.00 95.81 220 LEU A C 1
ATOM 1772 O O . LEU A 1 220 ? 45.772 10.636 -35.510 1.00 95.81 220 LEU A O 1
ATOM 1776 N N . GLU A 1 221 ? 43.857 9.638 -36.113 1.00 96.50 221 GLU A N 1
ATOM 1777 C CA . GLU A 1 221 ? 44.372 9.114 -37.379 1.00 96.50 221 GLU A CA 1
ATOM 1778 C C . GLU A 1 221 ? 44.693 10.236 -38.385 1.00 96.50 221 GLU A C 1
ATOM 1780 O O . GLU A 1 221 ? 45.737 10.212 -39.041 1.00 96.50 221 GLU A O 1
ATOM 1785 N N . ILE A 1 222 ? 43.856 11.278 -38.462 1.00 95.94 222 ILE A N 1
ATOM 1786 C CA . ILE A 1 222 ? 44.143 12.482 -39.263 1.00 95.94 222 ILE A CA 1
ATOM 1787 C C . ILE A 1 222 ? 45.423 13.173 -38.767 1.00 95.94 222 ILE A C 1
ATOM 1789 O O . ILE A 1 222 ? 46.293 13.507 -39.575 1.00 95.94 222 ILE A O 1
ATOM 1793 N N . ALA A 1 223 ? 45.576 13.350 -37.451 1.00 95.44 223 ALA A N 1
ATOM 1794 C CA . ALA A 1 223 ? 46.759 13.977 -36.863 1.00 95.44 223 ALA A CA 1
ATOM 1795 C C . ALA A 1 223 ? 48.047 13.190 -37.164 1.00 95.44 223 ALA A C 1
ATOM 1797 O O . ALA A 1 223 ? 49.061 13.786 -37.527 1.00 95.44 223 ALA A O 1
ATOM 1798 N N . ARG A 1 224 ? 48.000 11.851 -37.096 1.00 95.06 224 ARG A N 1
ATOM 1799 C CA . ARG A 1 224 ? 49.128 10.979 -37.470 1.00 95.06 224 ARG A CA 1
ATOM 1800 C C . ARG A 1 224 ? 49.556 11.173 -38.922 1.00 95.06 224 ARG A C 1
ATOM 1802 O O . ARG A 1 224 ? 50.752 11.276 -39.187 1.00 95.06 224 ARG A O 1
ATOM 1809 N N . ARG A 1 225 ? 48.602 11.264 -39.855 1.00 94.00 225 ARG A N 1
ATOM 1810 C CA . ARG A 1 225 ? 48.907 11.521 -41.275 1.00 94.00 225 ARG A CA 1
ATOM 1811 C C . ARG A 1 225 ? 49.528 12.894 -41.495 1.00 94.00 225 ARG A C 1
ATOM 1813 O O . ARG A 1 225 ? 50.441 13.012 -42.304 1.00 94.00 225 ARG A O 1
ATOM 1820 N N . ASN A 1 226 ? 49.051 13.918 -40.791 1.00 92.19 226 ASN A N 1
ATOM 1821 C CA . ASN A 1 226 ? 49.616 15.264 -40.896 1.00 92.19 226 ASN A CA 1
ATOM 1822 C C . ASN A 1 226 ? 51.059 15.309 -40.373 1.00 92.19 226 ASN A C 1
ATOM 1824 O O . ASN A 1 226 ? 51.929 15.822 -41.068 1.00 92.19 226 ASN A O 1
ATOM 1828 N N . LEU A 1 227 ? 51.331 14.683 -39.223 1.00 91.25 227 LEU A N 1
ATOM 1829 C CA . LEU A 1 227 ? 52.684 14.580 -38.666 1.00 91.25 227 LEU A CA 1
ATOM 1830 C C . LEU A 1 227 ? 53.649 13.835 -39.604 1.00 91.25 227 LEU A C 1
ATOM 1832 O O . LEU A 1 227 ? 54.810 14.213 -39.721 1.00 91.25 227 LEU A O 1
ATOM 1836 N N . MET A 1 228 ? 53.185 12.772 -40.271 1.00 89.50 228 MET A N 1
ATOM 1837 C CA . MET A 1 228 ? 54.002 12.015 -41.227 1.00 89.50 228 MET A CA 1
ATOM 1838 C C . MET A 1 228 ? 54.415 12.878 -42.427 1.00 89.50 228 MET A C 1
ATOM 1840 O O . MET A 1 228 ? 55.588 12.889 -42.783 1.00 89.50 228 MET A O 1
ATOM 1844 N N . LYS A 1 229 ? 53.480 13.659 -42.985 1.00 87.69 229 LYS A N 1
ATOM 1845 C CA . LYS A 1 229 ? 53.773 14.616 -44.065 1.00 87.69 229 LYS A CA 1
ATOM 1846 C C . LYS A 1 229 ? 54.765 15.696 -43.639 1.00 87.69 229 LYS A C 1
ATOM 1848 O O . LYS A 1 229 ? 55.622 16.081 -44.422 1.00 87.69 229 LYS A O 1
ATOM 1853 N N . GLU A 1 230 ? 54.644 16.193 -42.410 1.00 82.19 230 GLU A N 1
ATOM 1854 C CA . GLU A 1 230 ? 55.548 17.219 -41.884 1.00 82.19 230 GLU A CA 1
ATOM 1855 C C . GLU A 1 230 ? 56.968 16.674 -41.687 1.00 82.19 230 GLU A C 1
ATOM 1857 O O . GLU A 1 230 ? 57.928 17.349 -42.042 1.00 82.19 230 GLU A O 1
ATOM 1862 N N . LYS A 1 231 ? 57.109 15.420 -41.228 1.00 80.44 231 LYS A N 1
ATOM 1863 C CA . LYS A 1 231 ? 58.409 14.732 -41.155 1.00 80.44 231 LYS A CA 1
ATOM 1864 C C . LYS A 1 231 ? 59.049 14.498 -42.523 1.00 80.44 231 LYS A C 1
ATOM 1866 O O . LYS A 1 231 ? 60.255 14.653 -42.635 1.00 80.44 231 LYS A O 1
ATOM 1871 N N . GLU A 1 232 ? 58.275 14.128 -43.545 1.00 77.75 232 GLU A N 1
ATOM 1872 C CA . GLU A 1 232 ? 58.794 13.969 -44.917 1.00 77.75 232 GLU A CA 1
ATOM 1873 C C . GLU A 1 232 ? 59.276 15.295 -45.525 1.00 77.75 232 GLU A C 1
ATOM 1875 O O . GLU A 1 232 ? 60.180 15.292 -46.355 1.00 77.75 232 GLU A O 1
ATOM 1880 N N . GLY A 1 233 ? 58.684 16.424 -45.121 1.00 74.81 233 GLY A N 1
ATOM 1881 C CA . GLY A 1 233 ? 59.095 17.759 -45.563 1.00 74.81 233 GLY A CA 1
ATOM 1882 C C . GLY A 1 233 ? 60.232 18.386 -44.749 1.00 74.81 233 GLY A C 1
ATOM 1883 O O . GLY A 1 233 ? 60.713 19.453 -45.128 1.00 74.81 233 GLY A O 1
ATOM 1884 N N . PHE A 1 234 ? 60.646 17.772 -43.637 1.00 67.88 234 PHE A N 1
ATOM 1885 C CA . PHE A 1 234 ? 61.694 18.308 -42.774 1.00 67.88 234 PHE A CA 1
ATOM 1886 C C . PHE A 1 234 ? 63.063 17.821 -43.267 1.00 67.88 234 PHE A C 1
ATOM 1888 O O . PHE A 1 234 ? 63.466 16.691 -42.999 1.00 67.88 234 PHE A O 1
ATOM 1895 N N . GLU A 1 235 ? 63.788 18.672 -43.993 1.00 68.44 235 GLU A N 1
ATOM 1896 C CA . GLU A 1 235 ? 65.237 18.512 -44.125 1.00 68.44 235 GLU A CA 1
ATOM 1897 C C . GLU A 1 235 ? 65.845 18.768 -42.742 1.00 68.44 235 GLU A C 1
ATOM 1899 O O . GLU A 1 235 ? 65.673 19.842 -42.161 1.00 68.44 235 GLU A O 1
ATOM 1904 N N . GLU A 1 236 ? 66.492 17.751 -42.174 1.00 65.50 236 GLU A N 1
ATOM 1905 C CA . GLU A 1 236 ? 67.199 17.866 -40.903 1.00 65.50 236 GLU A CA 1
ATOM 1906 C C . GLU A 1 236 ? 68.349 18.864 -41.086 1.00 65.50 236 GLU A C 1
ATOM 1908 O O . GLU A 1 236 ? 69.411 18.530 -41.611 1.00 65.50 236 GLU A O 1
ATOM 1913 N N . CYS A 1 237 ? 68.115 20.125 -40.716 1.00 70.00 237 CYS A N 1
ATOM 1914 C CA . CYS A 1 237 ? 69.184 21.103 -40.598 1.00 70.00 237 CYS A CA 1
ATOM 1915 C C . CYS A 1 237 ? 70.133 20.608 -39.509 1.00 70.00 237 CYS A C 1
ATOM 1917 O O . CYS A 1 237 ? 69.760 20.582 -38.335 1.00 70.00 237 CYS A O 1
ATOM 1919 N N . ASP A 1 238 ? 71.347 20.237 -39.903 1.00 74.88 238 ASP A N 1
ATOM 1920 C CA . ASP A 1 238 ? 72.437 19.987 -38.972 1.00 74.88 238 ASP A CA 1
ATOM 1921 C C . ASP A 1 238 ? 72.679 21.265 -38.153 1.00 74.88 238 ASP A C 1
ATOM 1923 O O . ASP A 1 238 ? 73.206 22.259 -38.654 1.00 74.88 238 ASP A O 1
ATOM 1927 N N . LEU A 1 239 ? 72.217 21.265 -36.900 1.00 77.44 239 LEU A N 1
ATOM 1928 C CA . LEU A 1 239 ? 72.379 22.394 -35.984 1.00 77.44 239 LEU A CA 1
ATOM 1929 C C . LEU A 1 239 ? 73.844 22.585 -35.565 1.00 77.44 239 LEU A C 1
ATOM 1931 O O . LEU A 1 239 ? 74.182 23.660 -35.068 1.00 77.44 239 LEU A O 1
ATOM 1935 N N . ASP A 1 240 ? 74.692 21.575 -35.782 1.00 77.44 240 ASP A N 1
ATOM 1936 C CA . ASP A 1 240 ? 76.129 21.625 -35.524 1.00 77.44 240 ASP A CA 1
ATOM 1937 C C . ASP A 1 240 ? 76.928 22.058 -36.767 1.00 77.44 240 ASP A C 1
ATOM 1939 O O . ASP A 1 240 ? 78.144 22.257 -36.676 1.00 77.44 240 ASP A O 1
ATOM 1943 N N . ALA A 1 241 ? 76.279 22.256 -37.924 1.00 76.62 241 ALA A N 1
ATOM 1944 C CA . ALA A 1 241 ? 76.954 22.757 -39.112 1.00 76.62 241 ALA A CA 1
ATOM 1945 C C . ALA A 1 241 ? 77.499 24.169 -38.850 1.00 76.62 241 ALA A C 1
ATOM 1947 O O . ALA A 1 241 ? 76.751 25.127 -38.630 1.00 76.62 241 ALA A O 1
ATOM 1948 N N . GLU A 1 242 ? 78.825 24.324 -38.908 1.00 70.38 242 GLU A N 1
ATOM 1949 C CA . GLU A 1 242 ? 79.441 25.647 -38.895 1.00 70.38 242 GLU A CA 1
ATOM 1950 C C . GLU A 1 242 ? 78.859 26.472 -40.053 1.00 70.38 242 GLU A C 1
ATOM 1952 O O . GLU A 1 242 ? 78.912 26.061 -41.213 1.00 70.38 242 GLU A O 1
ATOM 1957 N N . LEU A 1 243 ? 78.333 27.665 -39.750 1.00 69.25 243 LEU A N 1
ATOM 1958 C CA . LEU A 1 243 ? 77.758 28.616 -40.720 1.00 69.25 243 LEU A CA 1
ATOM 1959 C C . LEU A 1 243 ? 78.823 29.243 -41.648 1.00 69.25 243 LEU A C 1
ATOM 1961 O O . LEU A 1 243 ? 78.710 30.413 -42.007 1.00 69.25 243 LEU A O 1
ATOM 1965 N N . GLY A 1 244 ? 79.888 28.501 -41.971 1.00 64.25 244 GLY A N 1
ATOM 1966 C CA . GLY A 1 244 ? 81.145 28.949 -42.556 1.00 64.25 244 GLY A CA 1
ATOM 1967 C C . GLY A 1 244 ? 81.002 30.128 -43.517 1.00 64.25 244 GLY A C 1
ATOM 1968 O O . GLY A 1 244 ? 80.225 30.111 -44.467 1.00 64.25 244 GLY A O 1
ATOM 1969 N N . TYR A 1 245 ? 81.795 31.169 -43.282 1.00 68.75 245 TYR A N 1
ATOM 1970 C CA . TYR A 1 245 ? 81.886 32.326 -44.163 1.00 68.75 245 TYR A CA 1
ATOM 1971 C C . TYR A 1 245 ? 82.705 31.935 -45.403 1.00 68.75 245 TYR A C 1
ATOM 1973 O O . TYR A 1 245 ? 83.934 31.859 -45.367 1.00 68.75 245 TYR A O 1
ATOM 1981 N N . GLY A 1 246 ? 82.022 31.642 -46.512 1.00 58.34 246 GLY A N 1
ATOM 1982 C CA . GLY A 1 246 ? 82.666 31.413 -47.805 1.00 58.34 246 GLY A CA 1
ATOM 1983 C C . GLY A 1 246 ? 83.622 32.561 -48.148 1.00 58.34 246 GLY A C 1
ATOM 1984 O O . GLY A 1 246 ? 83.242 33.731 -48.116 1.00 58.34 246 GLY A O 1
ATOM 1985 N N . ARG A 1 247 ? 84.886 32.219 -48.426 1.00 48.19 247 ARG A N 1
ATOM 1986 C CA . ARG A 1 247 ? 85.904 33.149 -48.942 1.00 48.19 247 ARG A CA 1
ATOM 1987 C C . ARG A 1 247 ? 85.448 33.665 -50.329 1.00 48.19 247 ARG A C 1
ATOM 1989 O O . ARG A 1 247 ? 84.844 32.868 -51.047 1.00 48.19 247 ARG A O 1
ATOM 1996 N N . PRO A 1 248 ? 85.702 34.939 -50.692 1.00 54.34 248 PRO A N 1
ATOM 1997 C CA . PRO A 1 248 ? 85.216 35.518 -51.944 1.00 54.34 248 PRO A CA 1
ATOM 1998 C C . PRO A 1 248 ? 85.876 34.911 -53.183 1.00 54.34 248 PRO A C 1
ATOM 2000 O O . PRO A 1 248 ? 87.038 34.452 -53.070 1.00 54.34 248 PRO A O 1
#

Radius of gyration: 37.59 Å; Cα contacts (8 Å, |Δi|>4): 112; chains: 1; bounding box: 118×67×82 Å

pLDDT: mean 79.84, std 20.93, range [26.27, 98.19]

InterPro domains:
  IPR002083 MATH/TRAF domain [PF22486] (3-39)
  IPR002083 MATH/TRAF domain [PS50144] (1-39)
  IPR002083 MATH/TRAF domain [cd00121] (2-39)
  IPR008974 TRAF-like [G3DSA:2.60.210.10] (1-56)
  IPR050804 MATH and coiled-coil domain-containing protein [PTHR46236] (2-221)